Protein AF-D8LSK7-F1 (afdb_monomer)

InterPro domains:
  IPR011513 Non-structural maintenance of chromosomes element 1 [PF07574] (9-174)
  IPR011513 Non-structural maintenance of chromosomes element 1 [PTHR20973] (4-180)
  IPR036388 Winged helix-like DNA-binding domain superfamily [G3DSA:1.10.10.10] (83-182)

Solvent-accessible surface area (backbone atoms only — not comparable to full-atom values): 10619 Å² total; per-residue (Å²): 128,74,58,84,58,56,32,49,49,48,28,52,51,50,42,55,74,58,45,61,32,42,57,70,54,46,44,51,46,42,51,55,21,28,77,73,57,46,90,78,80,65,54,64,64,57,45,49,42,50,46,24,61,71,28,50,90,69,45,29,35,66,49,32,34,34,44,87,58,100,79,45,55,44,34,41,28,56,34,67,65,61,87,51,60,65,55,60,53,47,74,70,75,50,51,75,40,53,54,49,33,52,53,51,48,54,52,50,31,52,72,29,94,82,40,49,43,42,62,72,66,54,38,65,45,40,82,48,54,92,65,94,67,55,69,71,57,40,30,49,52,45,49,53,50,53,52,50,32,35,80,67,31,41,24,35,58,75,92,71,77,54,40,40,30,82,13,70,48,37,56,71,62,32,47,71,63,37,51,77,51,74,41,88,67,59,56,71,54,87,113

pLDDT: mean 86.36, std 9.92, range [41.69, 95.75]

Structure (mmCIF, N/CA/C/O backbone):
data_AF-D8LSK7-F1
#
_entry.id   AF-D8LSK7-F1
#
loop_
_atom_site.group_PDB
_atom_site.id
_atom_site.type_symbol
_atom_site.label_atom_id
_atom_site.label_alt_id
_atom_site.label_comp_id
_atom_site.label_asym_id
_atom_site.label_entity_id
_atom_site.label_seq_id
_atom_site.pdbx_PDB_ins_code
_atom_site.Cartn_x
_atom_site.Cartn_y
_atom_site.Cartn_z
_atom_site.occupancy
_atom_site.B_iso_or_equiv
_atom_site.auth_seq_id
_atom_site.auth_comp_id
_atom_site.auth_asym_id
_atom_site.auth_atom_id
_atom_site.pdbx_PDB_model_num
ATOM 1 N N . MET A 1 1 ? 30.341 -10.966 -20.005 1.00 41.69 1 MET A N 1
ATOM 2 C CA . MET A 1 1 ? 29.072 -10.289 -20.334 1.00 41.69 1 MET A CA 1
ATOM 3 C C . MET A 1 1 ? 28.154 -10.491 -19.147 1.00 41.69 1 MET A C 1
ATOM 5 O O . MET A 1 1 ? 27.891 -11.646 -18.830 1.00 41.69 1 MET A O 1
ATOM 9 N N . ALA A 1 2 ? 27.762 -9.416 -18.458 1.00 48.19 2 ALA A N 1
ATOM 10 C CA . ALA A 1 2 ? 26.702 -9.481 -17.453 1.00 48.19 2 ALA A CA 1
ATOM 11 C C . ALA A 1 2 ? 25.475 -10.119 -18.110 1.00 48.19 2 ALA A C 1
ATOM 13 O O . ALA A 1 2 ? 25.114 -9.758 -19.235 1.00 48.19 2 ALA A O 1
ATOM 14 N N . SER A 1 3 ? 24.889 -11.133 -17.478 1.00 60.69 3 SER A N 1
ATOM 15 C CA . SER A 1 3 ? 23.673 -11.718 -18.039 1.00 60.69 3 SER A CA 1
ATOM 16 C C . SER A 1 3 ? 22.575 -10.647 -18.026 1.00 60.69 3 SER A C 1
ATOM 18 O O . SER A 1 3 ? 22.512 -9.853 -17.090 1.00 60.69 3 SER A O 1
ATOM 20 N N . LEU A 1 4 ? 21.666 -10.650 -19.011 1.00 64.94 4 LEU A N 1
ATOM 21 C CA . LEU A 1 4 ? 20.471 -9.775 -19.066 1.00 64.94 4 LEU A CA 1
ATOM 22 C C . LEU A 1 4 ? 19.640 -9.762 -17.767 1.00 64.94 4 LEU A C 1
ATOM 24 O O . LEU A 1 4 ? 18.756 -8.930 -17.581 1.00 64.94 4 LEU A O 1
ATOM 28 N N . ARG A 1 5 ? 19.913 -10.719 -16.882 1.00 79.62 5 ARG A N 1
ATOM 29 C CA . ARG A 1 5 ? 19.322 -10.901 -15.569 1.00 79.62 5 ARG A CA 1
ATOM 30 C C . ARG A 1 5 ? 19.772 -9.848 -14.555 1.00 79.62 5 ARG A C 1
ATOM 32 O O . ARG A 1 5 ? 18.968 -9.508 -13.702 1.00 79.62 5 ARG A O 1
ATOM 39 N N . GLU A 1 6 ? 21.001 -9.336 -14.627 1.00 88.25 6 GLU A N 1
ATOM 40 C CA . GLU A 1 6 ? 21.571 -8.467 -13.581 1.00 88.25 6 GLU A CA 1
ATOM 41 C C . GLU A 1 6 ? 20.880 -7.092 -13.487 1.00 88.25 6 GLU A C 1
ATOM 43 O O . GLU A 1 6 ? 20.430 -6.752 -12.389 1.00 88.25 6 GLU A O 1
ATOM 48 N N . PRO A 1 7 ? 20.678 -6.331 -14.588 1.00 90.12 7 PRO A N 1
ATOM 49 C CA . PRO A 1 7 ? 19.926 -5.076 -14.521 1.00 90.12 7 PRO A CA 1
ATOM 50 C C . PRO A 1 7 ? 18.474 -5.285 -14.070 1.00 90.12 7 PRO A C 1
ATOM 52 O O . PRO A 1 7 ? 17.958 -4.518 -13.262 1.00 90.12 7 PRO A O 1
ATOM 55 N N . LEU A 1 8 ? 17.820 -6.356 -14.537 1.00 91.56 8 LEU A N 1
ATOM 56 C CA . LEU A 1 8 ? 16.437 -6.679 -14.162 1.00 91.56 8 LEU A CA 1
ATOM 57 C C . LEU A 1 8 ? 16.315 -7.107 -12.692 1.00 91.56 8 LEU A C 1
ATOM 59 O O . LEU A 1 8 ? 15.340 -6.761 -12.030 1.00 91.56 8 LEU A O 1
ATOM 63 N N . GLN A 1 9 ? 17.305 -7.826 -12.156 1.00 91.62 9 GLN A N 1
ATOM 64 C CA . GLN A 1 9 ? 17.377 -8.156 -10.731 1.00 91.62 9 GLN A CA 1
ATOM 65 C C . GLN A 1 9 ? 17.579 -6.906 -9.880 1.00 91.62 9 GLN A C 1
ATOM 67 O O . GLN A 1 9 ? 16.900 -6.761 -8.866 1.00 91.62 9 GLN A O 1
ATOM 72 N N . ALA A 1 10 ? 18.466 -5.998 -10.294 1.00 92.62 10 ALA A N 1
ATOM 73 C CA . ALA A 1 10 ? 18.671 -4.730 -9.604 1.00 92.62 10 ALA A CA 1
ATOM 74 C C . ALA A 1 10 ? 17.390 -3.880 -9.610 1.00 92.62 10 ALA A C 1
ATOM 76 O O . ALA A 1 10 ? 16.972 -3.395 -8.559 1.00 92.62 10 ALA A O 1
ATOM 77 N N . PHE A 1 11 ? 16.707 -3.787 -10.754 1.00 93.56 11 PHE A N 1
ATOM 78 C CA . PHE A 1 11 ? 15.424 -3.094 -10.860 1.00 93.56 11 PHE A CA 1
ATOM 79 C C . PHE A 1 11 ? 14.358 -3.712 -9.940 1.00 93.56 11 PHE A C 1
ATOM 81 O O . PHE A 1 11 ? 13.716 -2.995 -9.172 1.00 93.56 11 PHE A O 1
ATOM 88 N N . ALA A 1 12 ? 14.223 -5.043 -9.933 1.00 92.44 12 ALA A N 1
ATOM 89 C CA . ALA A 1 12 ? 13.295 -5.746 -9.046 1.00 92.44 12 ALA A CA 1
ATOM 90 C C . ALA A 1 12 ? 13.610 -5.515 -7.555 1.00 92.44 12 ALA A C 1
ATOM 92 O O . ALA A 1 12 ? 12.695 -5.332 -6.753 1.00 92.44 12 ALA A O 1
ATOM 93 N N . GLN A 1 13 ? 14.893 -5.478 -7.177 1.00 91.81 13 GLN A N 1
ATOM 94 C CA . GLN A 1 13 ? 15.327 -5.168 -5.809 1.00 91.81 13 GLN A CA 1
ATOM 95 C C . GLN A 1 13 ? 14.981 -3.731 -5.408 1.00 91.81 13 GLN A C 1
ATOM 97 O O . GLN A 1 13 ? 14.516 -3.508 -4.291 1.00 91.81 13 GLN A O 1
ATOM 102 N N . ILE A 1 14 ? 15.167 -2.760 -6.310 1.00 93.25 14 ILE A N 1
ATOM 103 C CA . ILE A 1 14 ? 14.790 -1.363 -6.060 1.00 93.25 14 ILE A CA 1
ATOM 104 C C . ILE A 1 14 ? 13.274 -1.249 -5.878 1.00 93.25 14 ILE A C 1
ATOM 106 O O . ILE A 1 14 ? 12.831 -0.634 -4.909 1.00 93.25 14 ILE A O 1
ATOM 110 N N . LEU A 1 15 ? 12.484 -1.875 -6.756 1.00 90.94 15 LEU A N 1
ATOM 111 C CA . LEU A 1 15 ? 11.023 -1.876 -6.657 1.00 90.94 15 LEU A CA 1
ATOM 112 C C . LEU A 1 15 ? 10.543 -2.489 -5.334 1.00 90.94 15 LEU A C 1
ATOM 114 O O . LEU A 1 15 ? 9.702 -1.903 -4.656 1.00 90.94 15 LEU A O 1
ATOM 118 N N . MET A 1 16 ? 11.126 -3.616 -4.924 1.00 89.06 16 MET A N 1
ATOM 119 C CA . MET A 1 16 ? 10.820 -4.262 -3.645 1.00 89.06 16 MET A CA 1
ATOM 120 C C . MET A 1 16 ? 11.167 -3.368 -2.445 1.00 89.06 16 MET A C 1
ATOM 122 O O . MET A 1 16 ? 10.384 -3.268 -1.505 1.00 89.06 16 MET A O 1
ATOM 126 N N . ALA A 1 17 ? 12.313 -2.680 -2.484 1.00 88.75 17 ALA A N 1
ATOM 127 C CA . ALA A 1 17 ? 12.735 -1.778 -1.413 1.00 88.75 17 ALA A CA 1
ATOM 128 C C . ALA A 1 17 ? 11.862 -0.514 -1.319 1.00 88.75 17 ALA A C 1
ATOM 130 O O . ALA A 1 17 ? 11.615 -0.015 -0.222 1.00 88.75 17 ALA A O 1
ATOM 131 N N . ARG A 1 18 ? 11.394 0.009 -2.460 1.00 87.44 18 ARG A N 1
ATOM 132 C CA . ARG A 1 18 ? 10.558 1.218 -2.538 1.00 87.44 18 ARG A CA 1
ATOM 133 C C . ARG A 1 18 ? 9.077 0.959 -2.259 1.00 87.44 18 ARG A C 1
ATOM 135 O O . ARG A 1 18 ? 8.380 1.907 -1.917 1.00 87.44 18 ARG A O 1
ATOM 142 N N . LYS A 1 19 ? 8.618 -0.297 -2.344 1.00 85.19 19 LYS A N 1
ATOM 143 C CA . LYS A 1 19 ? 7.226 -0.767 -2.156 1.00 85.19 19 LYS A CA 1
ATOM 144 C C . LYS A 1 19 ? 6.267 -0.291 -3.254 1.00 85.19 19 LYS A C 1
ATOM 146 O O . LYS A 1 19 ? 5.620 -1.119 -3.891 1.00 85.19 19 LYS A O 1
ATOM 151 N N . VAL A 1 20 ? 6.215 1.018 -3.500 1.00 89.69 20 VAL A N 1
ATOM 152 C CA . VAL A 1 20 ? 5.390 1.683 -4.516 1.00 89.69 20 VAL A CA 1
ATOM 153 C C . VAL A 1 20 ? 6.268 2.660 -5.298 1.00 89.69 20 VAL A C 1
ATOM 155 O O . VAL A 1 20 ? 7.042 3.406 -4.704 1.00 89.69 20 VAL A O 1
ATOM 158 N N . MET A 1 21 ? 6.147 2.675 -6.624 1.00 93.62 21 MET A N 1
ATOM 159 C CA . MET A 1 21 ? 6.788 3.675 -7.485 1.00 93.62 21 MET A CA 1
ATOM 160 C C . MET A 1 21 ? 5.793 4.200 -8.515 1.00 93.62 21 MET A C 1
ATOM 162 O O . MET A 1 21 ? 5.072 3.416 -9.124 1.00 93.62 21 MET A O 1
ATOM 166 N N . SER A 1 22 ? 5.762 5.508 -8.744 1.00 93.31 22 SER A N 1
ATOM 167 C CA . SER A 1 22 ? 5.123 6.080 -9.935 1.00 93.31 22 SER A CA 1
ATOM 168 C C . SER A 1 22 ? 5.849 5.646 -11.218 1.00 93.31 22 SER A C 1
ATOM 170 O O . SER A 1 22 ? 6.997 5.198 -11.164 1.00 93.31 22 SER A O 1
ATOM 172 N N . GLN A 1 23 ? 5.206 5.804 -12.380 1.00 93.81 23 GLN A N 1
ATOM 173 C CA . GLN A 1 23 ? 5.810 5.527 -13.694 1.00 93.81 23 GLN A CA 1
ATOM 174 C C . GLN A 1 23 ? 7.192 6.190 -13.850 1.00 93.81 23 GLN A C 1
ATOM 176 O O . GLN A 1 23 ? 8.158 5.534 -14.237 1.00 93.81 23 GLN A O 1
ATOM 181 N N . ASP A 1 24 ? 7.307 7.471 -13.487 1.00 94.69 24 ASP A N 1
ATOM 182 C CA . ASP A 1 24 ? 8.552 8.238 -13.604 1.00 94.69 24 ASP A CA 1
ATOM 183 C C . ASP A 1 24 ? 9.643 7.725 -12.656 1.00 94.69 24 ASP A C 1
ATOM 185 O O . ASP A 1 24 ? 10.821 7.668 -13.014 1.00 94.69 24 ASP A O 1
ATOM 189 N N . GLU A 1 25 ? 9.274 7.352 -11.428 1.00 95.75 25 GLU A N 1
ATOM 190 C CA . GLU A 1 25 ? 10.208 6.773 -10.457 1.00 95.75 25 GLU A CA 1
ATOM 191 C C . GLU A 1 25 ? 10.686 5.389 -10.898 1.00 95.75 25 GLU A C 1
ATOM 193 O O . GLU A 1 25 ? 11.875 5.086 -10.782 1.00 95.75 25 GLU A O 1
ATOM 198 N N . ALA A 1 26 ? 9.785 4.573 -11.448 1.00 95.62 26 ALA A N 1
ATOM 199 C CA . ALA A 1 26 ? 10.114 3.256 -11.970 1.00 95.62 26 ALA A CA 1
ATOM 200 C C . ALA A 1 26 ? 11.038 3.348 -13.192 1.00 95.62 26 ALA A C 1
ATOM 202 O O . ALA A 1 26 ? 12.030 2.621 -13.251 1.00 95.62 26 ALA A O 1
ATOM 203 N N . GLN A 1 27 ? 10.791 4.288 -14.111 1.00 95.75 27 GLN A N 1
ATOM 204 C CA . GLN A 1 27 ? 11.688 4.538 -15.241 1.00 95.75 27 GLN A CA 1
ATOM 205 C C . GLN A 1 27 ? 13.083 4.953 -14.758 1.00 95.75 27 GLN A C 1
ATOM 207 O O . GLN A 1 27 ? 14.078 4.356 -15.161 1.00 95.75 27 GLN A O 1
ATOM 212 N N . LYS A 1 28 ? 13.172 5.900 -13.813 1.00 95.25 28 LYS A N 1
ATOM 213 C CA . LYS A 1 28 ? 14.460 6.318 -13.230 1.00 95.25 28 LYS A CA 1
ATOM 214 C C . LYS A 1 28 ? 15.195 5.160 -12.551 1.00 95.25 28 LYS A C 1
ATOM 216 O O . LYS A 1 28 ? 16.411 5.045 -12.678 1.00 95.25 28 LYS A O 1
ATOM 221 N N . ALA A 1 29 ? 14.483 4.299 -11.824 1.00 94.81 29 ALA A N 1
ATOM 222 C CA . ALA A 1 29 ? 15.071 3.123 -11.182 1.00 94.81 29 ALA A CA 1
ATOM 223 C C . ALA A 1 29 ? 15.628 2.118 -12.205 1.00 94.81 29 ALA A C 1
ATOM 225 O O . ALA A 1 29 ? 16.687 1.519 -11.983 1.00 94.81 29 ALA A O 1
ATOM 226 N N . LEU A 1 30 ? 14.930 1.945 -13.329 1.00 93.94 30 LEU A N 1
ATOM 227 C CA . LEU A 1 30 ? 15.384 1.111 -14.432 1.00 93.94 30 LEU A CA 1
ATOM 228 C C . LEU A 1 30 ? 16.643 1.695 -15.091 1.00 93.94 30 LEU A C 1
ATOM 230 O O . LEU A 1 30 ? 17.632 0.980 -15.247 1.00 93.94 30 LEU A O 1
ATOM 234 N N . ASP A 1 31 ? 16.653 3.000 -15.368 1.00 93.06 31 ASP A N 1
ATOM 235 C CA . ASP A 1 31 ? 17.802 3.698 -15.957 1.00 93.06 31 ASP A CA 1
ATOM 236 C C . ASP A 1 31 ? 19.054 3.571 -15.074 1.00 93.06 31 ASP A C 1
ATOM 238 O O . ASP A 1 31 ? 20.138 3.250 -15.565 1.00 93.06 31 ASP A O 1
ATOM 242 N N . VAL A 1 32 ? 18.907 3.740 -13.753 1.00 92.44 32 VAL A N 1
ATOM 243 C CA . VAL A 1 32 ? 19.995 3.536 -12.776 1.00 92.44 32 VAL A CA 1
ATOM 244 C C . VAL A 1 32 ? 20.522 2.098 -12.814 1.00 92.44 32 VAL A C 1
ATOM 246 O O . VAL A 1 32 ? 21.728 1.868 -12.692 1.00 92.44 32 VAL A O 1
ATOM 249 N N . SER A 1 33 ? 19.636 1.119 -13.001 1.00 92.06 33 SER A N 1
ATOM 250 C CA . SER A 1 33 ? 20.022 -0.292 -13.102 1.00 92.06 33 SER A CA 1
ATOM 251 C C . SER A 1 33 ? 20.829 -0.561 -14.377 1.00 92.06 33 SER A C 1
ATOM 253 O O . SER A 1 33 ? 21.853 -1.244 -14.317 1.00 92.06 33 SER A O 1
ATOM 255 N N . TYR A 1 34 ? 20.442 0.027 -15.513 1.00 90.75 34 TYR A N 1
ATOM 256 C CA . TYR A 1 34 ? 21.200 -0.088 -16.764 1.00 90.75 34 TYR A CA 1
ATOM 257 C C . TYR A 1 34 ? 22.549 0.619 -16.710 1.00 90.75 34 TYR A C 1
ATOM 259 O O . TYR A 1 34 ? 23.560 0.024 -17.077 1.00 90.75 34 TYR A O 1
ATOM 267 N N . GLN A 1 35 ? 22.604 1.840 -16.173 1.00 89.19 35 GLN A N 1
ATOM 268 C CA . GLN A 1 35 ? 23.866 2.571 -16.003 1.00 89.19 35 GLN A CA 1
ATOM 269 C C . GLN A 1 35 ? 24.900 1.768 -15.205 1.00 89.19 35 GLN A C 1
ATOM 271 O O . GLN A 1 35 ? 26.098 1.869 -15.460 1.00 89.19 35 GLN A O 1
ATOM 276 N N . ARG A 1 36 ? 24.446 0.953 -14.245 1.00 87.75 36 ARG A N 1
ATOM 277 C CA . ARG A 1 36 ? 25.325 0.147 -13.396 1.00 87.75 36 ARG A CA 1
ATOM 278 C C . ARG A 1 36 ? 25.766 -1.178 -14.024 1.00 87.75 36 ARG A C 1
ATOM 280 O O . ARG A 1 36 ? 26.875 -1.619 -13.731 1.00 87.75 36 ARG A O 1
ATOM 287 N N . PHE A 1 37 ? 24.921 -1.826 -14.828 1.00 85.06 37 PHE A N 1
ATOM 288 C CA . PHE A 1 37 ? 25.125 -3.221 -15.258 1.00 85.06 37 PHE A CA 1
ATOM 289 C C . PHE A 1 37 ? 25.188 -3.437 -16.786 1.00 85.06 37 PHE A C 1
ATOM 291 O O . PHE A 1 37 ? 25.515 -4.543 -17.217 1.00 85.06 37 PHE A O 1
ATOM 298 N N . GLY A 1 38 ? 24.941 -2.414 -17.613 1.00 72.06 38 GLY A N 1
ATOM 299 C CA . GLY A 1 38 ? 25.150 -2.447 -19.068 1.00 72.06 38 GLY A CA 1
ATOM 300 C C . GLY A 1 38 ? 23.968 -1.957 -19.918 1.00 72.06 38 GLY A C 1
ATOM 301 O O . GLY A 1 38 ? 22.840 -1.831 -19.451 1.00 72.06 38 GLY A O 1
ATOM 302 N N . GLU A 1 39 ? 24.250 -1.714 -21.202 1.00 64.75 39 GLU A N 1
ATOM 303 C CA . GLU A 1 39 ? 23.464 -0.887 -22.143 1.00 64.75 39 GLU A CA 1
ATOM 304 C C . GLU A 1 39 ? 22.246 -1.558 -22.809 1.00 64.75 39 GLU A C 1
ATOM 306 O O . GLU A 1 39 ? 21.753 -1.077 -23.829 1.00 64.75 39 GLU A O 1
ATOM 311 N N . LEU A 1 40 ? 21.738 -2.676 -22.286 1.00 64.19 40 LEU A N 1
ATOM 312 C CA . LEU A 1 40 ? 20.564 -3.309 -22.894 1.00 64.19 40 LEU A CA 1
ATOM 313 C C . LEU A 1 40 ? 19.281 -2.680 -22.350 1.00 64.19 40 LEU A C 1
ATOM 315 O O . LEU A 1 40 ? 18.744 -3.122 -21.340 1.00 64.19 40 LEU A O 1
ATOM 319 N N . ALA A 1 41 ? 18.813 -1.633 -23.028 1.00 76.94 41 ALA A N 1
ATOM 320 C CA . ALA A 1 41 ? 17.647 -0.861 -22.625 1.00 76.94 41 ALA A CA 1
ATOM 321 C C . ALA A 1 41 ? 16.342 -1.517 -23.109 1.00 76.94 41 ALA A C 1
ATOM 323 O O . ALA A 1 41 ? 15.898 -1.285 -24.232 1.00 76.94 41 ALA A O 1
ATOM 324 N N . PHE A 1 42 ? 15.716 -2.335 -22.260 1.00 87.44 42 PHE A N 1
ATOM 325 C CA . PHE A 1 42 ? 14.282 -2.603 -22.396 1.00 87.44 42 PHE A CA 1
ATOM 326 C C . PHE A 1 42 ? 13.492 -1.347 -22.030 1.00 87.44 42 PHE A C 1
ATOM 328 O O . PHE A 1 42 ? 13.888 -0.609 -21.122 1.00 87.44 42 PHE A O 1
ATOM 335 N N . THR A 1 43 ? 12.346 -1.158 -22.678 1.00 92.38 43 THR A N 1
ATOM 336 C CA . THR A 1 43 ? 11.313 -0.240 -22.184 1.00 92.38 43 THR A CA 1
ATOM 337 C C . THR A 1 43 ? 10.855 -0.662 -20.783 1.00 92.38 43 THR A C 1
ATOM 339 O O . THR A 1 43 ? 11.034 -1.817 -20.378 1.00 92.38 43 THR A O 1
ATOM 342 N N . LEU A 1 44 ? 10.260 0.260 -20.021 1.00 93.00 44 LEU A N 1
ATOM 343 C CA . LEU A 1 44 ? 9.770 -0.050 -18.676 1.00 93.00 44 LEU A CA 1
ATOM 344 C C . LEU A 1 44 ? 8.759 -1.207 -18.679 1.00 93.00 44 LEU A C 1
ATOM 346 O O . LEU A 1 44 ? 8.894 -2.125 -17.873 1.00 93.00 44 LEU A O 1
ATOM 350 N N . ASP A 1 45 ? 7.819 -1.221 -19.623 1.00 93.19 45 ASP A N 1
ATOM 351 C CA . ASP A 1 45 ? 6.799 -2.273 -19.728 1.00 93.19 45 ASP A CA 1
ATOM 352 C C . ASP A 1 45 ? 7.423 -3.645 -20.048 1.00 93.19 45 ASP A C 1
ATOM 354 O O . ASP A 1 45 ? 7.073 -4.665 -19.447 1.00 93.19 45 ASP A O 1
ATOM 358 N N . GLU A 1 46 ? 8.425 -3.688 -20.933 1.00 93.19 46 GLU A N 1
ATOM 359 C CA . GLU A 1 46 ? 9.186 -4.911 -21.218 1.00 93.19 46 GLU A CA 1
ATOM 360 C C . GLU A 1 46 ? 9.989 -5.388 -20.001 1.00 93.19 46 GLU A C 1
ATOM 362 O O . GLU A 1 46 ? 10.061 -6.595 -19.739 1.00 93.19 46 GLU A O 1
ATOM 367 N N . ALA A 1 47 ? 10.603 -4.463 -19.256 1.00 92.75 47 ALA A N 1
ATOM 368 C CA . ALA A 1 47 ? 11.348 -4.776 -18.043 1.00 92.75 47 ALA A CA 1
ATOM 369 C C . ALA A 1 47 ? 10.420 -5.339 -16.959 1.00 92.75 47 ALA A C 1
ATOM 371 O O . ALA A 1 47 ? 10.721 -6.391 -16.390 1.00 92.75 47 ALA A O 1
ATOM 372 N N . ILE A 1 48 ? 9.265 -4.705 -16.730 1.00 93.88 48 ILE A N 1
ATOM 373 C CA . ILE A 1 48 ? 8.219 -5.175 -15.813 1.00 93.88 48 ILE A CA 1
ATOM 374 C C . ILE A 1 48 ? 7.744 -6.570 -16.218 1.00 93.88 48 ILE A C 1
ATOM 376 O O . ILE A 1 48 ? 7.765 -7.480 -15.392 1.00 93.88 48 ILE A O 1
ATOM 380 N N . SER A 1 49 ? 7.409 -6.776 -17.493 1.00 93.31 49 SER A N 1
ATOM 381 C CA . SER A 1 49 ? 6.961 -8.073 -18.018 1.00 93.31 49 SER A CA 1
ATOM 382 C C . SER A 1 49 ? 7.992 -9.183 -17.800 1.00 93.31 49 SER A C 1
ATOM 384 O O . SER A 1 49 ? 7.654 -10.329 -17.491 1.00 93.31 49 SER A O 1
ATOM 386 N N . LYS A 1 50 ? 9.284 -8.874 -17.967 1.00 92.38 50 LYS A N 1
ATOM 387 C CA . LYS A 1 50 ? 10.372 -9.834 -17.732 1.00 92.38 50 LYS A CA 1
ATOM 388 C C . LYS A 1 50 ? 10.569 -10.116 -16.247 1.00 92.38 50 LYS A C 1
ATOM 390 O O . LYS A 1 50 ? 10.736 -11.279 -15.888 1.00 92.38 50 LYS A O 1
ATOM 395 N N . VAL A 1 51 ? 10.522 -9.090 -15.398 1.00 92.62 51 VAL A N 1
ATOM 396 C CA . VAL A 1 51 ? 10.592 -9.254 -13.941 1.00 92.62 51 VAL A CA 1
ATOM 397 C C . VAL A 1 51 ? 9.411 -10.085 -13.437 1.00 92.62 51 VAL A C 1
ATOM 399 O O . VAL A 1 51 ? 9.625 -11.024 -12.678 1.00 92.62 51 VAL A O 1
ATOM 402 N N . ASP A 1 52 ? 8.190 -9.835 -13.912 1.00 91.50 52 ASP A N 1
ATOM 403 C CA . ASP A 1 52 ? 7.013 -10.617 -13.522 1.00 91.50 52 ASP A CA 1
ATOM 404 C C . ASP A 1 52 ? 7.170 -12.102 -13.890 1.00 91.50 52 ASP A C 1
ATOM 406 O O . ASP A 1 52 ? 6.957 -12.983 -13.055 1.00 91.50 52 ASP A O 1
ATOM 410 N N . LYS A 1 53 ? 7.678 -12.393 -15.097 1.00 91.06 53 LYS A N 1
ATOM 411 C CA . LYS A 1 53 ? 8.024 -13.764 -15.513 1.00 91.06 53 LYS A CA 1
ATOM 412 C C . LYS A 1 53 ? 9.072 -14.401 -14.600 1.00 91.06 53 LYS A C 1
ATOM 414 O O . LYS A 1 53 ? 8.927 -15.570 -14.250 1.00 91.06 53 LYS A O 1
ATOM 419 N N . MET A 1 54 ? 10.098 -13.654 -14.189 1.00 90.69 54 MET A N 1
ATOM 420 C CA . MET A 1 54 ? 11.134 -14.143 -13.268 1.00 90.69 54 MET A CA 1
ATOM 421 C C . MET A 1 54 ? 10.590 -14.468 -11.871 1.00 90.69 54 MET A C 1
ATOM 423 O O . MET A 1 54 ? 11.133 -15.348 -11.207 1.00 90.69 54 MET A O 1
ATOM 427 N N . LEU A 1 55 ? 9.548 -13.762 -11.429 1.00 89.25 55 LEU A N 1
ATOM 428 C CA . LEU A 1 55 ? 8.939 -13.904 -10.103 1.00 89.25 55 LEU A CA 1
ATOM 429 C C . LEU A 1 55 ? 7.774 -14.904 -10.067 1.00 89.25 55 LEU A C 1
ATOM 431 O O . LEU A 1 55 ? 7.391 -15.356 -8.989 1.00 89.25 55 LEU A O 1
ATOM 435 N N . SER A 1 56 ? 7.238 -15.274 -11.234 1.00 85.88 56 SER A N 1
ATOM 436 C CA . SER A 1 56 ? 6.046 -16.119 -11.373 1.00 85.88 56 SER A CA 1
ATOM 437 C C . SER A 1 56 ? 6.125 -17.455 -10.627 1.00 85.88 56 SER A C 1
ATOM 439 O O . SER A 1 56 ? 5.120 -17.912 -10.098 1.00 85.88 56 SER A O 1
ATOM 441 N N . SER A 1 57 ? 7.314 -18.057 -10.519 1.00 86.88 57 SER A N 1
ATOM 442 C CA . SER A 1 57 ? 7.510 -19.332 -9.816 1.00 86.88 57 SER A CA 1
ATOM 443 C C . SER A 1 57 ? 7.472 -19.223 -8.287 1.00 86.88 57 SER A C 1
ATOM 445 O O . SER A 1 57 ? 7.632 -20.235 -7.614 1.00 86.88 57 SER A O 1
ATOM 447 N N . MET A 1 58 ? 7.360 -18.013 -7.736 1.00 85.94 58 MET A N 1
ATOM 448 C CA . MET A 1 58 ? 7.373 -17.745 -6.293 1.00 85.94 58 MET A CA 1
ATOM 449 C C . MET A 1 58 ? 6.063 -17.117 -5.806 1.00 85.94 58 MET A C 1
ATOM 451 O O . MET A 1 58 ? 6.050 -16.522 -4.734 1.00 85.94 58 MET A O 1
ATOM 455 N N . ASP A 1 59 ? 5.001 -17.168 -6.616 1.00 86.50 59 ASP A N 1
ATOM 456 C CA . ASP A 1 59 ? 3.750 -16.440 -6.375 1.00 86.50 59 ASP A CA 1
ATOM 457 C C . ASP A 1 59 ? 3.986 -14.944 -6.117 1.00 86.50 59 ASP A C 1
ATOM 459 O O . ASP A 1 59 ? 3.287 -14.305 -5.342 1.00 86.50 59 ASP A O 1
ATOM 463 N N . MET A 1 60 ? 4.982 -14.356 -6.779 1.00 88.19 60 MET A N 1
ATOM 464 C CA . MET A 1 60 ? 5.284 -12.930 -6.696 1.00 88.19 60 MET A CA 1
ATOM 465 C C . MET A 1 60 ? 5.156 -12.280 -8.071 1.00 88.19 60 MET A C 1
ATOM 467 O O . MET A 1 60 ? 5.097 -12.945 -9.112 1.00 88.19 60 MET A O 1
ATOM 47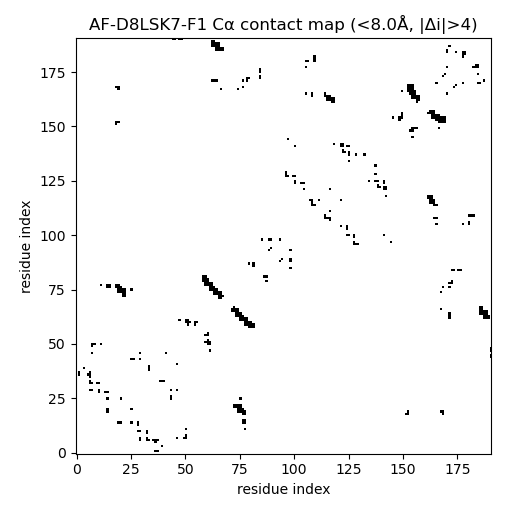1 N N . GLY A 1 61 ? 5.098 -10.954 -8.090 1.00 90.56 61 GLY A N 1
ATOM 472 C CA . GLY A 1 61 ? 5.102 -10.229 -9.346 1.00 90.56 61 GLY A CA 1
ATOM 473 C C . GLY A 1 61 ? 5.061 -8.727 -9.203 1.00 90.56 61 GLY A C 1
ATOM 474 O O . GLY A 1 61 ? 5.198 -8.179 -8.112 1.00 90.56 61 GLY A O 1
ATOM 475 N N . VAL A 1 62 ? 4.852 -8.071 -10.336 1.00 91.25 62 VAL A N 1
ATOM 476 C CA . VAL A 1 62 ? 4.684 -6.623 -10.407 1.00 91.25 62 VAL A CA 1
ATOM 477 C C . VAL A 1 62 ? 3.273 -6.337 -10.880 1.00 91.25 62 VAL A C 1
ATOM 479 O O . VAL A 1 62 ? 2.861 -6.789 -11.946 1.00 91.25 62 VAL A O 1
ATOM 482 N N . ARG A 1 63 ? 2.520 -5.575 -10.091 1.00 90.56 63 ARG A N 1
ATOM 483 C CA . ARG A 1 63 ? 1.191 -5.107 -10.481 1.00 90.56 63 ARG A CA 1
ATOM 484 C C . ARG A 1 63 ? 1.226 -3.607 -10.656 1.00 90.56 63 ARG A C 1
ATOM 486 O O . ARG A 1 63 ? 1.814 -2.888 -9.849 1.00 90.56 63 ARG A O 1
ATOM 493 N N . SER A 1 64 ? 0.592 -3.159 -11.730 1.00 91.69 64 SER A N 1
ATOM 494 C CA . SER A 1 64 ? 0.485 -1.745 -12.046 1.00 91.69 64 SER A CA 1
ATOM 495 C C . SER A 1 64 ? -0.959 -1.299 -11.948 1.00 91.69 64 SER A C 1
ATOM 497 O O . SER A 1 64 ? -1.871 -2.066 -12.253 1.00 91.69 64 SER A O 1
ATOM 499 N N . MET A 1 65 ? -1.171 -0.073 -11.501 1.00 90.38 65 MET A N 1
ATOM 500 C CA . MET A 1 65 ? -2.496 0.492 -11.298 1.00 90.38 65 MET A CA 1
ATOM 501 C C . MET A 1 65 ? -2.510 1.930 -11.774 1.00 90.38 65 MET A C 1
ATOM 503 O O . MET A 1 65 ? -1.600 2.702 -11.472 1.00 90.38 65 MET A O 1
ATOM 507 N N . LYS A 1 66 ? -3.575 2.291 -12.482 1.00 89.75 66 LYS A N 1
ATOM 508 C CA . LYS A 1 66 ? -3.877 3.672 -12.821 1.00 89.75 66 LYS A CA 1
ATOM 509 C C . LYS A 1 66 ? -4.747 4.265 -11.718 1.00 89.75 66 LYS A C 1
ATOM 511 O O . LYS A 1 66 ? -5.873 3.817 -11.521 1.00 89.75 66 LYS A O 1
ATOM 516 N N . ALA A 1 67 ? -4.228 5.244 -10.984 1.00 82.44 67 ALA A N 1
ATOM 517 C CA . ALA A 1 67 ? -4.982 5.917 -9.935 1.00 82.44 67 ALA A CA 1
ATOM 518 C C . ALA A 1 67 ? -6.192 6.665 -10.509 1.00 82.44 67 ALA A C 1
ATOM 520 O O . ALA A 1 67 ? -6.125 7.254 -11.592 1.00 82.44 67 ALA A O 1
ATOM 521 N N . SER A 1 68 ? -7.288 6.670 -9.753 1.00 70.94 68 SER A N 1
ATOM 522 C CA . SER A 1 68 ? -8.505 7.398 -10.103 1.00 70.94 68 SER A CA 1
ATOM 523 C C . SER A 1 68 ? -8.254 8.905 -10.014 1.00 70.94 68 SER A C 1
ATOM 525 O O . SER A 1 68 ? -7.923 9.436 -8.957 1.00 70.94 68 SER A O 1
ATOM 527 N N . GLY A 1 69 ? -8.371 9.607 -11.141 1.00 68.44 69 GLY A N 1
ATOM 528 C CA . GLY A 1 69 ? -8.192 11.055 -11.214 1.00 68.44 69 GLY A CA 1
ATOM 529 C C . GLY A 1 69 ? -7.964 11.548 -12.646 1.00 68.44 69 GLY A C 1
ATOM 530 O O . GLY A 1 69 ? -7.632 10.748 -13.523 1.00 68.44 69 GLY A O 1
ATOM 531 N N . PRO A 1 70 ? -8.099 12.863 -12.900 1.00 53.66 70 PRO A N 1
ATOM 532 C CA . PRO A 1 70 ? -8.028 13.439 -14.248 1.00 53.66 70 PRO A CA 1
ATOM 533 C C . PRO A 1 70 ? -6.687 13.192 -14.954 1.00 53.66 70 PRO A C 1
ATOM 535 O O . PRO A 1 70 ? -6.650 13.087 -16.175 1.00 53.66 70 PRO A O 1
ATOM 538 N N . ASN A 1 71 ? -5.603 13.026 -14.188 1.00 68.06 71 ASN A N 1
ATOM 539 C CA . ASN A 1 71 ? -4.264 12.770 -14.725 1.00 68.06 71 ASN A CA 1
ATOM 540 C C . ASN A 1 71 ? -3.876 11.286 -14.723 1.00 68.06 71 ASN A C 1
ATOM 542 O O . ASN A 1 71 ? -2.819 10.949 -15.245 1.00 68.06 71 ASN A O 1
ATOM 546 N N . GLY A 1 72 ? -4.704 10.409 -14.138 1.00 75.56 72 GLY A N 1
ATOM 547 C CA . GLY A 1 72 ? -4.545 8.956 -14.195 1.00 75.56 72 GLY A CA 1
ATOM 548 C C . GLY A 1 72 ? -3.116 8.454 -13.986 1.00 75.56 72 GLY A C 1
ATOM 549 O O . GLY A 1 72 ? -2.609 7.738 -14.850 1.00 75.56 72 GLY A O 1
ATOM 550 N N . LEU A 1 73 ? -2.462 8.868 -12.894 1.00 87.44 73 LEU A N 1
ATOM 551 C CA . LEU A 1 73 ? -1.076 8.489 -12.610 1.00 87.44 73 LEU A CA 1
ATOM 552 C C . LEU A 1 73 ? -0.949 6.970 -12.488 1.00 87.44 73 LEU A C 1
ATOM 554 O O . LEU A 1 73 ? -1.774 6.323 -11.843 1.00 87.44 73 LEU A O 1
ATOM 558 N N . ILE A 1 74 ? 0.094 6.414 -13.099 1.00 91.75 74 ILE A N 1
ATOM 559 C CA . ILE A 1 74 ? 0.385 4.984 -13.039 1.00 91.75 74 ILE A CA 1
ATOM 560 C C . ILE A 1 74 ? 1.373 4.729 -11.906 1.00 91.75 74 ILE A C 1
ATOM 562 O O . ILE A 1 74 ? 2.392 5.412 -11.789 1.00 91.75 74 ILE A O 1
ATOM 566 N N . TYR A 1 75 ? 1.054 3.732 -11.088 1.00 92.44 75 TYR A N 1
ATOM 567 C CA . TYR A 1 75 ? 1.900 3.226 -10.019 1.00 92.44 75 TYR A CA 1
ATOM 568 C C . TYR A 1 75 ? 2.217 1.753 -10.250 1.00 92.44 75 TYR A C 1
ATOM 570 O O . TYR A 1 75 ? 1.364 0.997 -10.713 1.00 92.44 75 TYR A O 1
ATOM 578 N N . HIS A 1 76 ? 3.417 1.341 -9.864 1.00 92.56 76 HIS A N 1
ATOM 579 C CA . HIS A 1 76 ? 3.921 -0.023 -9.917 1.00 92.56 76 HIS A CA 1
ATOM 580 C C . HIS A 1 76 ? 4.281 -0.475 -8.506 1.00 92.56 76 HIS A C 1
ATOM 582 O O . HIS A 1 76 ? 4.981 0.235 -7.781 1.00 92.56 76 HIS A O 1
ATOM 588 N N . CYS A 1 77 ? 3.827 -1.666 -8.125 1.00 90.44 77 CYS A N 1
ATOM 589 C CA . CYS A 1 77 ? 4.156 -2.264 -6.835 1.00 90.44 77 CYS A CA 1
ATOM 590 C C . CYS A 1 77 ? 4.646 -3.694 -7.029 1.00 90.44 77 CYS A C 1
ATOM 592 O O . CYS A 1 77 ? 4.146 -4.431 -7.885 1.00 90.44 77 CYS A O 1
ATOM 594 N N . PHE A 1 78 ? 5.595 -4.091 -6.188 1.00 88.50 78 PHE A N 1
ATOM 595 C CA . PHE A 1 78 ? 5.911 -5.497 -5.991 1.00 88.50 78 PHE A CA 1
ATOM 596 C C . PHE A 1 78 ? 4.797 -6.129 -5.157 1.00 88.50 78 PHE A C 1
ATOM 598 O O . PHE A 1 78 ? 4.466 -5.604 -4.097 1.00 88.50 78 PHE A O 1
ATOM 605 N N . ILE A 1 79 ? 4.221 -7.233 -5.624 1.00 86.94 79 ILE A N 1
ATOM 606 C CA . ILE A 1 79 ? 3.090 -7.876 -4.959 1.00 86.94 79 ILE A CA 1
ATOM 607 C C . ILE A 1 79 ? 3.354 -9.344 -4.669 1.00 86.94 79 ILE A C 1
ATOM 609 O O . ILE A 1 79 ? 3.992 -10.055 -5.452 1.00 86.94 79 ILE A O 1
ATOM 613 N N . ASN A 1 80 ? 2.766 -9.807 -3.571 1.00 83.62 80 ASN A N 1
ATOM 614 C CA . ASN A 1 80 ? 2.505 -11.219 -3.373 1.00 83.62 80 ASN A CA 1
ATOM 615 C C . ASN A 1 80 ? 1.178 -11.585 -4.069 1.00 83.62 80 ASN A C 1
ATOM 617 O O . ASN A 1 80 ? 0.148 -10.943 -3.851 1.00 83.62 80 ASN A O 1
ATOM 621 N N . LYS A 1 81 ? 1.214 -12.586 -4.950 1.00 81.94 81 LYS A N 1
ATOM 622 C CA . LYS A 1 81 ? 0.070 -13.112 -5.708 1.00 81.94 81 LYS A CA 1
ATOM 623 C C . LYS A 1 81 ? -0.674 -14.218 -4.952 1.00 81.94 81 LYS A C 1
ATOM 625 O O . LYS A 1 81 ? -1.675 -14.704 -5.475 1.00 81.94 81 LYS A O 1
ATOM 630 N N . THR A 1 82 ? -0.232 -14.611 -3.753 1.00 78.62 82 THR A N 1
ATOM 631 C CA . THR A 1 82 ? -0.977 -15.566 -2.924 1.00 78.62 82 THR A CA 1
ATOM 632 C C . THR A 1 82 ? -2.417 -15.098 -2.708 1.00 78.62 82 THR A C 1
ATOM 634 O O . THR A 1 82 ? -2.689 -13.913 -2.527 1.00 78.62 82 THR A O 1
ATOM 637 N N . ALA A 1 83 ? -3.357 -16.045 -2.738 1.00 62.53 83 ALA A N 1
ATOM 638 C CA . ALA A 1 83 ? -4.788 -15.751 -2.633 1.00 62.53 83 ALA A CA 1
ATOM 639 C C . ALA A 1 83 ? -5.211 -15.277 -1.231 1.00 62.53 83 ALA A C 1
ATOM 641 O O . ALA A 1 83 ? -6.266 -14.669 -1.072 1.00 62.53 83 ALA A O 1
ATOM 642 N N . ASP A 1 84 ? -4.404 -15.566 -0.211 1.00 74.94 84 ASP A N 1
ATOM 643 C CA . ASP A 1 84 ? -4.703 -15.184 1.162 1.00 74.94 84 ASP A CA 1
ATOM 644 C C . ASP A 1 84 ? -4.255 -13.739 1.430 1.00 74.94 84 ASP A C 1
ATOM 646 O O . ASP A 1 84 ? -3.110 -13.467 1.795 1.00 74.94 84 ASP A O 1
ATOM 650 N N . GLU A 1 85 ? -5.189 -12.806 1.240 1.00 69.88 85 GLU A N 1
ATOM 651 C CA . GLU A 1 85 ? -5.014 -11.373 1.509 1.00 69.88 85 GLU A CA 1
ATOM 652 C C . GLU A 1 85 ? -4.634 -11.084 2.972 1.00 69.88 85 GLU A C 1
ATOM 654 O O . GLU A 1 85 ? -3.916 -10.126 3.258 1.00 69.88 85 GLU A O 1
ATOM 659 N N . ILE A 1 86 ? -5.054 -11.940 3.911 1.00 64.94 86 ILE A N 1
ATOM 660 C CA . ILE A 1 86 ? -4.692 -11.831 5.327 1.00 64.94 86 ILE A CA 1
ATOM 661 C C . ILE A 1 86 ? -3.249 -12.310 5.529 1.00 64.94 86 ILE A C 1
ATOM 663 O O . ILE A 1 86 ? -2.479 -11.662 6.240 1.00 64.94 86 ILE A O 1
ATOM 667 N N . ALA A 1 87 ? -2.824 -13.375 4.846 1.00 64.94 87 ALA A N 1
ATOM 668 C CA . ALA A 1 87 ? -1.428 -13.814 4.862 1.00 64.94 87 ALA A CA 1
ATOM 669 C C . ALA A 1 87 ? -0.467 -12.757 4.292 1.00 64.94 87 ALA A C 1
ATOM 671 O O . ALA A 1 87 ? 0.662 -12.651 4.776 1.00 64.94 87 ALA A O 1
ATOM 672 N N . LYS A 1 88 ? -0.898 -11.928 3.328 1.00 69.06 88 LYS A N 1
ATOM 673 C CA . LYS A 1 88 ? -0.092 -10.788 2.845 1.00 69.06 88 LYS A CA 1
ATOM 674 C C . LYS A 1 88 ? 0.170 -9.761 3.948 1.00 69.06 88 LYS A C 1
ATOM 676 O O . LYS A 1 88 ? 1.283 -9.251 4.049 1.00 69.06 88 LYS A O 1
ATOM 681 N N . LEU A 1 89 ? -0.818 -9.527 4.814 1.00 66.81 89 LEU A N 1
ATOM 682 C CA . LEU A 1 89 ? -0.702 -8.656 5.989 1.00 66.81 89 LEU A CA 1
ATOM 683 C C . LEU A 1 89 ? 0.105 -9.290 7.134 1.00 66.81 89 LEU A C 1
ATOM 685 O O . LEU A 1 89 ? 0.740 -8.578 7.907 1.00 66.81 89 LEU A O 1
ATOM 689 N N . HIS A 1 90 ? 0.129 -10.620 7.254 1.00 56.41 90 HIS A N 1
ATOM 690 C CA . HIS A 1 90 ? 0.999 -11.303 8.222 1.00 56.41 90 HIS A CA 1
ATOM 691 C C . HIS A 1 90 ? 2.457 -11.395 7.748 1.00 56.41 90 HIS A C 1
ATOM 693 O O . HIS A 1 90 ? 3.378 -11.346 8.567 1.00 56.41 90 HIS A O 1
ATOM 699 N N . GLY A 1 91 ? 2.693 -11.449 6.432 1.00 56.81 91 GLY A N 1
ATOM 700 C CA . GLY A 1 91 ? 4.031 -11.405 5.835 1.00 56.81 91 GLY A CA 1
ATOM 701 C C . GLY A 1 91 ? 4.824 -10.133 6.175 1.00 56.81 91 GLY A C 1
ATOM 702 O O . GLY A 1 91 ? 6.053 -10.144 6.110 1.00 56.81 91 GLY A O 1
ATOM 703 N N . SER A 1 92 ? 4.148 -9.061 6.606 1.00 60.22 92 SER A N 1
ATOM 704 C CA . SER A 1 92 ? 4.742 -7.789 7.043 1.00 60.22 92 SER A CA 1
ATOM 705 C C . SER A 1 92 ? 5.061 -7.701 8.542 1.00 60.22 92 SER A C 1
ATOM 707 O O . SER A 1 92 ? 5.382 -6.616 9.019 1.00 60.22 92 SER A O 1
ATOM 709 N N . LYS A 1 93 ? 5.049 -8.820 9.286 1.00 74.06 93 LYS A N 1
ATOM 710 C CA . LYS A 1 93 ? 5.312 -8.868 10.743 1.00 74.06 93 LYS A CA 1
ATOM 711 C C . LYS A 1 93 ? 4.272 -8.124 11.594 1.00 74.06 93 LYS A C 1
ATOM 713 O O . LYS A 1 93 ? 4.590 -7.708 12.705 1.00 74.06 93 LYS A O 1
ATOM 718 N N . LEU A 1 94 ? 3.054 -7.950 11.082 1.00 84.19 94 LEU A N 1
ATOM 719 C CA . LEU A 1 94 ? 1.969 -7.356 11.857 1.00 84.19 94 LEU A CA 1
ATOM 720 C C . LEU A 1 94 ? 1.463 -8.331 12.921 1.00 84.19 94 LEU A C 1
ATOM 722 O O . LEU A 1 94 ? 1.301 -9.528 12.672 1.00 84.19 94 LEU A O 1
ATOM 726 N N . GLU A 1 95 ? 1.176 -7.797 14.101 1.00 89.06 95 GLU A N 1
ATOM 727 C CA . GLU A 1 95 ? 0.516 -8.515 15.183 1.00 89.06 95 GLU A CA 1
ATOM 728 C C . GLU A 1 95 ? -0.969 -8.756 14.858 1.00 89.06 95 GLU A C 1
ATOM 730 O O . GLU A 1 95 ? -1.604 -7.999 14.122 1.00 89.06 95 GLU A O 1
ATOM 735 N N . ASP A 1 96 ? -1.580 -9.778 15.461 1.00 88.38 96 ASP A N 1
ATOM 736 C CA . ASP A 1 96 ? -2.984 -10.134 15.199 1.00 88.38 96 ASP A CA 1
ATOM 737 C C . ASP A 1 96 ? -3.970 -8.976 15.422 1.00 88.38 96 ASP A C 1
ATOM 739 O O . ASP A 1 96 ? -4.983 -8.869 14.724 1.00 88.38 96 ASP A O 1
ATOM 743 N N . TRP A 1 97 ? -3.715 -8.115 16.414 1.00 91.00 97 TRP A N 1
ATOM 744 C CA . TRP A 1 97 ? -4.565 -6.949 16.661 1.00 91.00 97 TRP A CA 1
ATOM 745 C C . TRP A 1 97 ? -4.377 -5.872 15.592 1.00 91.00 97 TRP A C 1
ATOM 747 O O . TRP A 1 97 ? -5.352 -5.211 15.252 1.00 91.00 97 TRP A O 1
ATOM 757 N N . GLN A 1 98 ? -3.171 -5.733 15.031 1.00 92.12 98 GLN A N 1
ATOM 758 C CA . GLN A 1 98 ? -2.869 -4.795 13.949 1.00 92.12 98 GLN A CA 1
ATOM 759 C C . GLN A 1 98 ? -3.578 -5.218 12.665 1.00 92.12 98 GLN A C 1
ATOM 761 O O . GLN A 1 98 ? -4.213 -4.394 12.015 1.00 92.12 98 GLN A O 1
ATOM 766 N N . VAL A 1 99 ? -3.568 -6.516 12.341 1.00 90.44 99 VAL A N 1
ATOM 767 C CA . VAL A 1 99 ? -4.313 -7.056 11.191 1.00 90.44 99 VAL A CA 1
ATOM 768 C C . VAL A 1 99 ? -5.816 -6.801 11.344 1.00 90.44 99 VAL A C 1
ATOM 770 O O . VAL A 1 99 ? -6.468 -6.326 10.412 1.00 90.44 99 VAL A O 1
ATOM 773 N N . LYS A 1 100 ? -6.377 -7.054 12.535 1.00 90.69 100 LYS A N 1
ATOM 774 C CA . LYS A 1 100 ? -7.796 -6.779 12.826 1.00 90.69 100 LYS A CA 1
ATOM 775 C C . LYS A 1 100 ? -8.120 -5.292 12.761 1.00 90.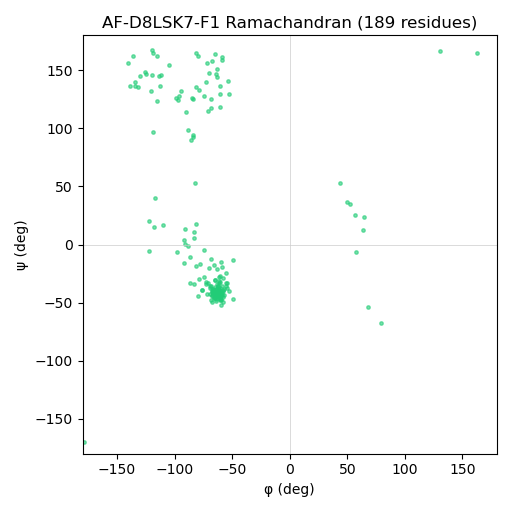69 100 LYS A C 1
ATOM 777 O O . LYS A 1 100 ? -9.108 -4.928 12.132 1.00 90.69 100 LYS A O 1
ATOM 782 N N . ALA A 1 101 ? -7.275 -4.451 13.356 1.00 92.81 101 ALA A N 1
ATOM 783 C CA . ALA A 1 101 ? -7.426 -3.006 13.311 1.00 92.81 101 ALA A CA 1
ATOM 784 C C . ALA A 1 101 ? -7.390 -2.502 11.870 1.00 92.81 101 ALA A C 1
ATOM 786 O O . ALA A 1 101 ? -8.299 -1.785 11.477 1.00 92.81 101 ALA A O 1
ATOM 787 N N . PHE A 1 102 ? -6.429 -2.933 11.050 1.00 93.44 102 PHE A N 1
ATOM 788 C CA . PHE A 1 102 ? -6.342 -2.489 9.661 1.00 93.44 102 PHE A CA 1
ATOM 789 C C . PHE A 1 102 ? -7.562 -2.910 8.834 1.00 93.44 102 PHE A C 1
ATOM 791 O O . PHE A 1 102 ? -8.116 -2.097 8.097 1.00 93.44 102 PHE A O 1
ATOM 798 N N . ARG A 1 103 ? -8.065 -4.136 9.022 1.00 91.88 103 ARG A N 1
ATOM 799 C CA . ARG A 1 103 ? -9.330 -4.558 8.405 1.00 91.88 103 ARG A CA 1
ATOM 800 C C . ARG A 1 103 ? -10.508 -3.681 8.852 1.00 91.88 103 ARG A C 1
ATOM 802 O O . ARG A 1 103 ? -11.307 -3.281 8.011 1.00 91.88 103 ARG A O 1
ATOM 809 N N . GLY A 1 104 ? -10.585 -3.344 10.140 1.00 93.12 104 GLY A N 1
ATOM 810 C CA . GLY A 1 104 ? -11.581 -2.411 10.673 1.00 93.12 104 GLY A CA 1
ATOM 811 C C . GLY A 1 104 ? -11.441 -0.989 10.113 1.00 93.12 104 GLY A C 1
ATOM 812 O O . GLY A 1 104 ? -12.448 -0.324 9.881 1.00 93.12 104 GLY A O 1
ATOM 813 N N . MET A 1 105 ? -10.215 -0.532 9.825 1.00 94.69 105 MET A N 1
ATOM 814 C CA . MET A 1 105 ? -9.977 0.738 9.128 1.00 94.69 105 MET A CA 1
ATOM 815 C C . MET A 1 105 ? -10.548 0.695 7.709 1.00 94.69 105 MET A C 1
ATOM 817 O O . MET A 1 105 ? -11.287 1.601 7.342 1.00 94.69 105 MET A O 1
ATOM 821 N N . ILE A 1 106 ? -10.262 -0.360 6.933 1.00 94.00 106 ILE A N 1
ATOM 822 C CA . ILE A 1 106 ? -10.798 -0.535 5.570 1.00 94.00 106 ILE A CA 1
ATOM 823 C C . ILE A 1 106 ? -12.332 -0.533 5.584 1.00 94.00 106 ILE A C 1
ATOM 825 O O . ILE A 1 106 ? -12.954 0.169 4.790 1.00 94.00 106 ILE A O 1
ATOM 829 N N . GLU A 1 107 ? -12.949 -1.255 6.520 1.00 93.50 107 GLU A N 1
ATOM 830 C CA . GLU A 1 107 ? -14.407 -1.273 6.669 1.00 93.50 107 GLU A CA 1
ATOM 831 C C . GLU A 1 107 ? -14.975 0.116 7.011 1.00 93.50 107 GLU A C 1
ATOM 833 O O . GLU A 1 107 ? -16.013 0.515 6.483 1.00 93.50 107 GLU A O 1
ATOM 838 N N . LYS A 1 108 ? -14.300 0.884 7.876 1.00 94.44 108 LYS A N 1
ATOM 839 C CA . LYS A 1 108 ? -14.690 2.268 8.178 1.00 94.44 108 LYS A CA 1
ATOM 840 C C . LYS A 1 108 ? -14.535 3.185 6.962 1.00 94.44 108 LYS A C 1
ATOM 842 O O . LYS A 1 108 ? -15.412 4.014 6.742 1.00 94.44 108 LYS A O 1
ATOM 847 N N . PHE A 1 109 ? -13.483 3.019 6.155 1.00 93.69 109 PHE A N 1
ATOM 848 C CA . PHE A 1 109 ? -13.310 3.771 4.907 1.00 93.69 109 PHE A CA 1
ATOM 849 C C . PHE A 1 109 ? -14.438 3.487 3.917 1.00 93.69 109 PHE A C 1
ATOM 851 O O . PHE A 1 109 ? -14.965 4.424 3.332 1.00 93.69 109 PHE A O 1
ATOM 858 N N . ALA A 1 110 ? -14.853 2.225 3.788 1.00 91.31 110 ALA A N 1
ATOM 859 C CA . ALA A 1 110 ? -15.969 1.824 2.933 1.00 91.31 110 ALA A CA 1
ATOM 860 C C . ALA A 1 110 ? -17.307 2.463 3.329 1.00 91.31 110 ALA A C 1
ATOM 862 O O . ALA A 1 110 ? -18.140 2.749 2.476 1.00 91.31 110 ALA A O 1
ATOM 863 N N . LYS A 1 111 ? -17.510 2.702 4.628 1.00 90.56 111 LYS A N 1
ATOM 864 C CA . LYS A 1 111 ? -18.725 3.333 5.165 1.00 90.56 111 LYS A CA 1
ATOM 865 C C . LYS A 1 111 ? -18.667 4.864 5.170 1.00 90.56 111 LYS A C 1
ATOM 867 O O . LYS A 1 111 ? -19.684 5.492 5.450 1.00 90.56 111 LYS A O 1
ATOM 872 N N . SER A 1 112 ? -17.501 5.459 4.917 1.00 91.06 112 SER A N 1
ATOM 873 C CA . SER A 1 112 ? -17.317 6.912 4.869 1.00 91.06 112 SER A CA 1
ATOM 874 C C . SER A 1 112 ? -17.674 7.435 3.479 1.00 91.06 112 SER A C 1
ATOM 876 O O . SER A 1 112 ? -17.111 6.974 2.488 1.00 91.06 112 SER A O 1
ATOM 878 N N . GLU A 1 113 ? -18.575 8.419 3.397 1.00 86.00 113 GLU A N 1
ATOM 879 C CA . GLU A 1 113 ? -19.008 9.018 2.121 1.00 86.00 113 GLU A CA 1
ATOM 880 C C . GLU A 1 113 ? -17.830 9.596 1.322 1.00 86.00 113 GLU A C 1
ATOM 882 O O . GLU A 1 113 ? -17.759 9.437 0.105 1.00 86.00 113 GLU A O 1
ATOM 887 N N . GLU A 1 114 ? -16.868 10.215 2.011 1.00 86.31 114 GLU A N 1
ATOM 888 C CA . GLU A 1 114 ? -15.670 10.798 1.396 1.00 86.31 114 GLU A CA 1
ATOM 889 C C . GLU A 1 114 ? -14.490 9.815 1.322 1.00 86.31 114 GLU A C 1
ATOM 891 O O . GLU A 1 114 ? -13.403 10.179 0.865 1.00 86.31 114 GLU A O 1
ATOM 896 N N . GLN A 1 115 ? -14.670 8.576 1.800 1.00 87.38 115 GLN A N 1
ATOM 897 C CA . GLN A 1 115 ? -13.605 7.579 1.979 1.00 87.38 115 GLN A CA 1
ATOM 898 C C . GLN A 1 115 ? -12.395 8.142 2.745 1.00 87.38 115 GLN A C 1
ATOM 900 O O . GLN A 1 115 ? -11.231 7.823 2.481 1.00 87.38 115 GLN A O 1
ATOM 905 N N . GLN A 1 116 ? -12.690 9.001 3.718 1.00 90.81 116 GLN A N 1
ATOM 906 C CA . GLN A 1 116 ? -11.744 9.646 4.619 1.00 90.81 116 GLN A CA 1
ATOM 907 C C . GLN A 1 116 ? -12.134 9.378 6.061 1.00 90.81 116 GLN A C 1
ATOM 909 O O . GLN A 1 116 ? -13.318 9.276 6.377 1.00 90.81 116 GLN A O 1
ATOM 914 N N . LEU A 1 117 ? -11.130 9.271 6.927 1.00 91.19 117 LEU A N 1
ATOM 915 C CA . LEU A 1 117 ? -11.320 9.071 8.360 1.00 91.19 117 LEU A CA 1
ATOM 916 C C . LEU A 1 117 ? -10.413 10.013 9.134 1.00 91.19 117 LEU A C 1
ATOM 918 O O . LEU A 1 117 ? -9.247 10.186 8.770 1.00 91.19 117 LEU A O 1
ATOM 922 N N . GLU A 1 118 ? -10.931 10.584 10.214 1.00 92.19 118 GLU A N 1
ATOM 923 C CA . GLU A 1 118 ? -10.123 11.333 11.166 1.00 92.19 118 GLU A CA 1
ATOM 924 C C . GLU A 1 118 ? -9.395 10.383 12.117 1.00 92.19 118 GLU A C 1
ATOM 926 O O . GLU A 1 118 ? -9.778 9.226 12.315 1.00 92.19 118 GLU A O 1
ATOM 931 N N . LEU A 1 119 ? -8.357 10.886 12.790 1.00 88.19 119 LEU A N 1
ATOM 932 C CA . LEU A 1 119 ? -7.670 10.116 13.827 1.00 88.19 119 LEU A CA 1
ATOM 933 C C . LEU A 1 119 ? -8.636 9.601 14.911 1.00 88.19 119 LEU A C 1
ATOM 935 O O . LEU A 1 119 ? -8.467 8.481 15.395 1.00 88.19 119 LEU A O 1
ATOM 939 N N . LEU A 1 120 ? -9.651 10.388 15.282 1.00 86.75 120 LEU A N 1
ATOM 940 C CA . LEU A 1 120 ? -10.644 9.991 16.284 1.00 86.75 120 LEU A CA 1
ATOM 941 C C . LEU A 1 120 ? -11.453 8.764 15.843 1.00 86.75 120 LEU A C 1
ATOM 943 O O . LEU A 1 120 ? -11.710 7.880 16.664 1.00 86.75 120 LEU A O 1
ATOM 947 N N . ASP A 1 121 ? -11.784 8.660 14.555 1.00 88.94 121 ASP A N 1
ATOM 948 C CA . ASP A 1 121 ? -12.511 7.513 14.009 1.00 88.94 121 ASP A CA 1
ATOM 949 C C . ASP A 1 121 ? -11.680 6.233 14.069 1.00 88.94 121 ASP A C 1
ATOM 951 O O . ASP A 1 121 ? -12.218 5.153 14.354 1.00 88.94 121 ASP A O 1
ATOM 955 N N . LEU A 1 122 ? -10.372 6.360 13.818 1.00 86.81 122 LEU A N 1
ATOM 956 C CA . LEU A 1 122 ? -9.415 5.259 13.900 1.00 86.81 122 LEU A CA 1
ATOM 957 C C . LEU A 1 122 ? -9.212 4.823 15.348 1.00 86.81 122 LEU A C 1
ATOM 959 O O . LEU A 1 122 ? -9.235 3.630 15.634 1.00 86.81 122 LEU A O 1
ATOM 963 N N . GLN A 1 123 ? -9.088 5.773 16.277 1.00 85.44 123 GLN A N 1
ATOM 964 C CA . GLN A 1 123 ? -8.923 5.510 17.710 1.00 85.44 123 GLN A CA 1
ATOM 965 C C . GLN A 1 123 ? -10.085 4.727 18.338 1.00 85.44 123 GLN A C 1
ATOM 967 O O . GLN A 1 123 ? -9.916 4.190 19.425 1.00 85.44 123 GLN A O 1
ATOM 972 N N . GLY A 1 124 ? -11.239 4.611 17.676 1.00 83.94 124 GLY A N 1
ATOM 973 C CA . GLY A 1 124 ? -12.309 3.702 18.100 1.00 83.94 124 GLY A CA 1
ATOM 974 C C . GLY A 1 124 ? -11.974 2.211 17.945 1.00 83.94 124 GLY A C 1
ATOM 975 O O . GLY A 1 124 ? -12.678 1.377 18.492 1.00 83.94 124 GLY A O 1
ATOM 976 N N . LEU A 1 125 ? -10.901 1.854 17.231 1.00 90.75 125 LEU A N 1
ATOM 977 C CA . LEU A 1 125 ? -10.503 0.465 16.953 1.00 90.75 125 LEU A CA 1
ATOM 978 C C . LEU A 1 125 ? -9.688 -0.188 18.091 1.00 90.75 125 LEU A C 1
ATOM 980 O O . LEU A 1 125 ? -9.125 -1.274 17.921 1.00 90.75 125 LEU A O 1
ATOM 984 N N . THR A 1 126 ? -9.614 0.449 19.263 1.00 91.69 126 THR A N 1
ATOM 985 C CA . THR A 1 126 ? -8.892 -0.050 20.450 1.00 91.69 126 THR A CA 1
ATOM 986 C C . THR A 1 126 ? -9.463 -1.352 21.003 1.00 91.69 126 THR A C 1
ATOM 988 O O . THR A 1 126 ? -8.741 -2.113 21.649 1.00 91.69 126 THR A O 1
ATOM 991 N N . GLU A 1 127 ? -10.720 -1.666 20.694 1.00 89.38 127 GLU A N 1
ATOM 992 C CA . GLU A 1 127 ? -11.382 -2.941 20.996 1.00 89.38 127 GLU A CA 1
ATOM 993 C C . GLU A 1 127 ? -10.630 -4.172 20.459 1.00 89.38 127 GLU A C 1
ATOM 995 O O . GLU A 1 127 ? -10.738 -5.269 21.016 1.00 89.38 127 GLU A O 1
ATOM 1000 N N . HIS A 1 128 ? -9.817 -4.005 19.412 1.00 89.19 128 HIS A N 1
ATOM 1001 C CA . HIS A 1 128 ? -8.987 -5.078 18.869 1.00 89.19 128 HIS A CA 1
ATOM 1002 C C . HIS A 1 128 ? -7.722 -5.345 19.700 1.00 89.19 128 HIS A C 1
ATOM 1004 O O . HIS A 1 128 ? -7.138 -6.426 19.588 1.00 89.19 128 HIS A O 1
ATOM 1010 N N . ILE A 1 129 ? -7.327 -4.413 20.576 1.00 90.88 129 ILE A N 1
ATOM 1011 C CA . ILE A 1 129 ? -6.142 -4.505 21.434 1.00 90.88 129 ILE A CA 1
ATOM 1012 C C . ILE A 1 129 ? -6.509 -5.210 22.746 1.00 90.88 129 ILE A C 1
ATOM 1014 O O . ILE A 1 129 ? -7.016 -4.618 23.708 1.00 90.88 129 ILE A O 1
ATOM 1018 N N . LYS A 1 130 ? -6.212 -6.512 22.803 1.00 87.81 130 LYS A N 1
ATOM 1019 C CA . LYS A 1 130 ? -6.481 -7.388 23.957 1.00 87.81 130 LYS A CA 1
ATOM 1020 C C . LYS A 1 130 ? -5.404 -7.285 25.049 1.00 87.81 130 LYS A C 1
ATOM 1022 O O . LYS A 1 130 ? -4.855 -8.294 25.483 1.00 87.81 130 LYS A O 1
ATOM 1027 N N . THR A 1 131 ? -5.109 -6.069 25.504 1.00 88.50 131 THR A N 1
ATOM 1028 C CA . THR A 1 131 ? -4.176 -5.791 26.613 1.00 88.50 131 THR A CA 1
ATOM 1029 C C . THR A 1 131 ? -4.904 -5.172 27.812 1.00 88.50 131 THR A C 1
ATOM 1031 O O . THR A 1 131 ? -6.027 -4.671 27.686 1.00 88.50 131 THR A O 1
ATOM 1034 N N . LYS A 1 132 ? -4.262 -5.211 28.990 1.00 90.94 132 LYS A N 1
ATOM 1035 C CA . LYS A 1 132 ? -4.735 -4.558 30.231 1.00 90.94 132 LYS A CA 1
ATOM 1036 C C . LYS A 1 132 ? -4.358 -3.072 30.318 1.00 90.94 132 LYS A C 1
ATOM 1038 O O . LYS A 1 132 ? -4.537 -2.463 31.368 1.00 90.94 132 L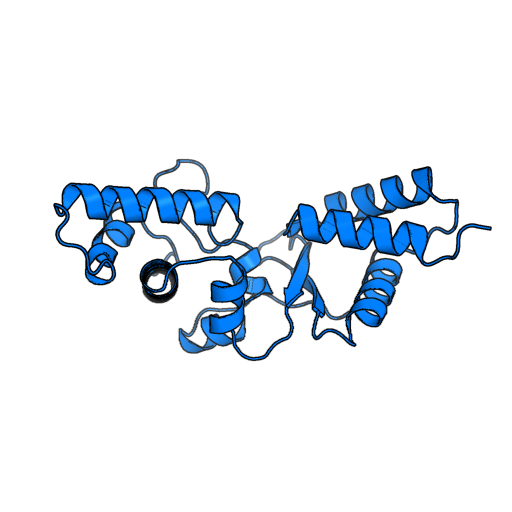YS A O 1
ATOM 1043 N N . GLU A 1 133 ? -3.781 -2.516 29.260 1.00 92.25 133 GLU A N 1
ATOM 1044 C CA . GLU A 1 133 ? -3.338 -1.125 29.241 1.00 92.25 133 GLU A CA 1
ATOM 1045 C C . GLU A 1 133 ? -4.517 -0.153 29.298 1.00 92.25 133 GLU A C 1
ATOM 1047 O O . GLU A 1 133 ? -5.650 -0.498 28.949 1.00 92.25 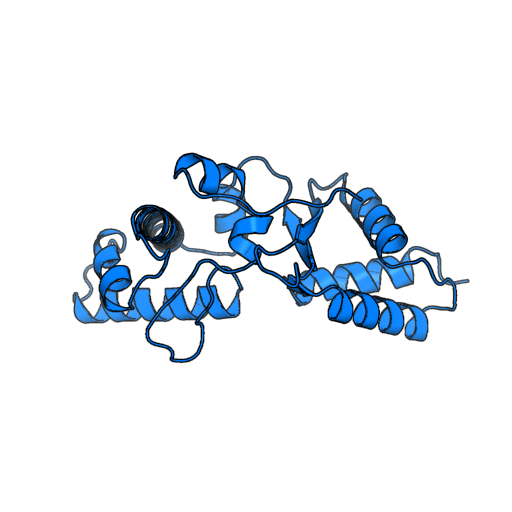133 GLU A O 1
ATOM 1052 N N . ALA A 1 134 ? -4.235 1.072 29.743 1.00 93.81 134 ALA A N 1
ATOM 1053 C CA . ALA A 1 134 ? -5.221 2.140 29.786 1.00 93.81 134 ALA A CA 1
ATOM 1054 C C . ALA A 1 134 ? -5.709 2.502 28.374 1.00 93.81 134 ALA A C 1
ATOM 1056 O O . ALA A 1 134 ? -4.968 2.406 27.396 1.00 93.81 134 ALA A O 1
ATOM 1057 N N . GLU A 1 135 ? -6.950 2.979 28.275 1.00 93.19 135 GLU A N 1
ATOM 1058 C CA . GLU A 1 135 ? -7.571 3.330 26.993 1.00 93.19 135 GLU A CA 1
ATOM 1059 C C . GLU A 1 135 ? -6.782 4.405 26.229 1.00 93.19 135 GLU A C 1
ATOM 1061 O O . GLU A 1 135 ? -6.643 4.335 25.012 1.00 93.19 135 GLU A O 1
ATOM 1066 N N . SER A 1 136 ? -6.191 5.369 26.942 1.00 93.12 136 SER A N 1
ATOM 1067 C CA . SER A 1 136 ? -5.314 6.383 26.348 1.00 93.12 136 SER A CA 1
ATOM 1068 C C . SER A 1 136 ? -4.077 5.774 25.681 1.00 93.12 136 SER A C 1
ATOM 1070 O O . SER A 1 136 ? -3.708 6.197 24.589 1.00 93.12 136 SER A O 1
ATOM 1072 N N . THR A 1 137 ? -3.468 4.752 26.290 1.00 9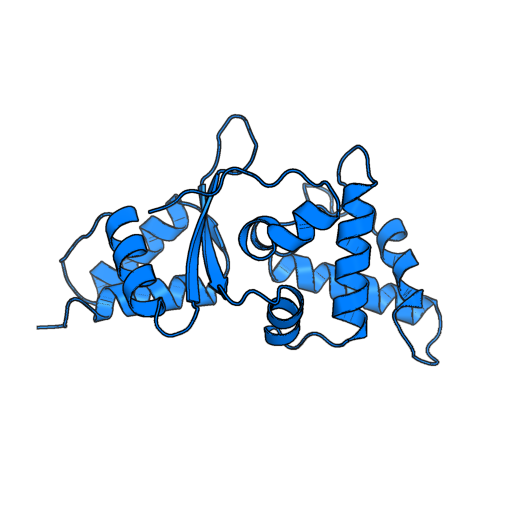4.56 137 THR A N 1
ATOM 1073 C CA . THR A 1 137 ? -2.325 4.029 25.715 1.00 94.56 137 THR A CA 1
ATOM 1074 C C . THR A 1 137 ? -2.736 3.283 24.452 1.00 94.56 137 THR A C 1
ATOM 1076 O O . THR A 1 137 ? -2.069 3.403 23.429 1.00 94.56 137 THR A O 1
ATOM 1079 N N . LYS A 1 138 ? -3.881 2.591 24.473 1.00 93.81 138 LYS A N 1
ATOM 1080 C CA . LYS A 1 138 ? -4.405 1.883 23.295 1.00 93.81 138 LYS A CA 1
ATOM 1081 C C . LYS A 1 138 ? -4.672 2.828 22.124 1.00 93.81 138 LYS A C 1
ATOM 1083 O O . LYS A 1 138 ? -4.364 2.495 20.982 1.00 93.81 138 LYS A O 1
ATOM 1088 N N . ARG A 1 139 ? -5.210 4.022 22.392 1.00 93.81 139 ARG A N 1
ATOM 1089 C CA . ARG A 1 139 ? -5.418 5.055 21.362 1.00 93.81 139 ARG A CA 1
ATOM 1090 C C . ARG A 1 139 ? -4.106 5.512 20.730 1.00 93.81 139 ARG A C 1
ATOM 1092 O O . ARG A 1 139 ? -4.058 5.687 19.513 1.00 93.81 139 ARG A O 1
ATOM 1099 N N . GLU A 1 140 ? -3.051 5.659 21.528 1.00 94.00 140 GLU A N 1
ATOM 1100 C CA . GLU A 1 140 ? -1.717 5.988 21.015 1.00 94.00 140 GLU A CA 1
ATOM 1101 C C . GLU A 1 140 ? -1.122 4.835 20.197 1.00 94.00 140 GLU A C 1
ATOM 1103 O O . GLU A 1 140 ? -0.540 5.070 19.142 1.00 94.00 140 GLU A O 1
ATOM 1108 N N . MET A 1 141 ? -1.340 3.580 20.605 1.00 94.62 141 MET A N 1
ATOM 1109 C CA . MET A 1 141 ? -0.940 2.414 19.807 1.00 94.62 141 MET A CA 1
ATOM 1110 C C . MET A 1 141 ? -1.625 2.394 18.436 1.00 94.62 141 MET A C 1
ATOM 1112 O O . MET A 1 141 ? -0.963 2.140 17.433 1.00 94.62 141 MET A O 1
ATOM 1116 N N . ILE A 1 142 ? -2.930 2.690 18.369 1.00 94.88 142 ILE A N 1
ATOM 1117 C CA . ILE A 1 142 ? -3.659 2.788 17.095 1.00 94.88 142 ILE A CA 1
ATOM 1118 C C . ILE A 1 142 ? -3.108 3.923 16.232 1.00 94.88 142 ILE A C 1
ATOM 1120 O O . ILE A 1 142 ? -2.918 3.729 15.033 1.00 94.88 142 ILE A O 1
ATOM 1124 N N . LYS A 1 143 ? -2.827 5.089 16.825 1.00 93.62 143 LYS A N 1
ATOM 1125 C CA . LYS A 1 143 ? -2.223 6.215 16.105 1.00 93.62 143 LYS A CA 1
ATOM 1126 C C . LYS A 1 143 ? -0.860 5.829 15.526 1.00 93.62 143 LYS A C 1
ATOM 1128 O O . LYS A 1 143 ? -0.647 5.991 14.333 1.00 93.62 143 LYS A O 1
ATOM 1133 N N . SER A 1 144 ? 0.029 5.290 16.358 1.00 93.75 144 SER A N 1
ATOM 1134 C CA . SER A 1 144 ? 1.365 4.842 15.951 1.00 93.75 144 SER A CA 1
ATOM 1135 C C . SER A 1 144 ? 1.293 3.786 14.844 1.00 93.75 144 SER A C 1
ATOM 1137 O O . SER A 1 144 ? 2.035 3.841 13.867 1.00 93.75 144 SER A O 1
ATOM 1139 N N . PHE A 1 145 ? 0.330 2.867 14.933 1.00 94.00 145 PHE A N 1
ATOM 1140 C CA . PHE A 1 145 ? 0.095 1.889 13.879 1.00 94.00 145 PHE A CA 1
ATOM 1141 C C . PHE A 1 145 ? -0.420 2.530 12.579 1.00 94.00 145 PHE A C 1
ATOM 1143 O O . PHE A 1 145 ? 0.053 2.182 11.502 1.00 94.00 145 PHE A O 1
ATOM 1150 N N . ALA A 1 146 ? -1.340 3.496 12.650 1.00 93.44 146 ALA A N 1
ATOM 1151 C CA . ALA A 1 146 ? -1.789 4.240 11.474 1.00 93.44 146 ALA A CA 1
ATOM 1152 C C . ALA A 1 146 ? -0.641 5.035 10.821 1.00 93.44 146 ALA A C 1
ATOM 1154 O O . ALA A 1 146 ? -0.547 5.053 9.596 1.00 93.44 146 ALA A O 1
ATOM 1155 N N . ASP A 1 147 ? 0.252 5.627 11.621 1.00 92.31 147 ASP A N 1
ATOM 1156 C CA . ASP A 1 147 ? 1.471 6.303 11.152 1.00 92.31 147 ASP A CA 1
ATOM 1157 C C . ASP A 1 147 ? 2.390 5.323 10.407 1.00 92.31 147 ASP A C 1
ATOM 1159 O O . ASP A 1 147 ? 2.789 5.582 9.273 1.00 92.31 147 ASP A O 1
ATOM 1163 N N . GLN A 1 148 ? 2.626 4.141 10.983 1.00 91.88 148 GLN A N 1
ATOM 1164 C CA . GLN A 1 148 ? 3.387 3.077 10.327 1.00 91.88 148 GLN A CA 1
ATOM 1165 C C . GLN A 1 148 ? 2.754 2.654 8.989 1.00 91.88 148 GLN A C 1
ATOM 1167 O O . GLN A 1 148 ? 3.457 2.456 8.000 1.00 91.88 148 GLN A O 1
ATOM 1172 N N . LEU A 1 149 ? 1.425 2.531 8.925 1.00 92.38 149 LEU A N 1
ATOM 1173 C CA . LEU A 1 149 ? 0.722 2.193 7.686 1.00 92.38 149 LEU A CA 1
ATOM 1174 C C . LEU A 1 149 ? 0.869 3.279 6.608 1.00 92.38 149 LEU A C 1
ATOM 1176 O O . LEU A 1 149 ? 0.857 2.946 5.421 1.00 92.38 149 LEU A O 1
ATOM 1180 N N . VAL A 1 150 ? 1.013 4.552 6.991 1.00 91.88 150 VAL A N 1
ATOM 1181 C CA . VAL A 1 150 ? 1.323 5.646 6.054 1.00 91.88 150 VAL A CA 1
ATOM 1182 C C . VAL A 1 150 ? 2.739 5.489 5.500 1.00 91.88 150 VAL A C 1
ATOM 1184 O O . VAL A 1 150 ? 2.912 5.502 4.282 1.00 91.88 150 VAL A O 1
ATOM 1187 N N . ASP A 1 151 ? 3.729 5.246 6.363 1.00 89.31 151 ASP A N 1
ATOM 1188 C CA . ASP A 1 151 ? 5.126 5.008 5.958 1.00 89.31 151 ASP A CA 1
ATOM 1189 C C . ASP A 1 151 ? 5.278 3.763 5.060 1.00 89.31 151 ASP A C 1
ATOM 1191 O O . ASP A 1 151 ? 6.175 3.658 4.216 1.00 89.31 151 ASP A O 1
ATOM 1195 N N . ASP A 1 152 ? 4.371 2.801 5.226 1.00 87.81 152 ASP A N 1
ATOM 1196 C CA . ASP A 1 152 ? 4.301 1.570 4.448 1.00 87.81 152 ASP A CA 1
ATOM 1197 C C . ASP A 1 152 ? 3.399 1.662 3.202 1.00 87.81 152 ASP A C 1
ATOM 1199 O O . ASP A 1 152 ? 3.267 0.662 2.488 1.00 87.81 152 ASP A O 1
ATOM 1203 N N . PHE A 1 153 ? 2.840 2.845 2.909 1.00 89.44 153 PHE A N 1
ATOM 1204 C CA . PHE A 1 153 ? 1.950 3.164 1.779 1.00 89.44 153 PHE A CA 1
ATOM 1205 C C . PHE A 1 153 ? 0.593 2.440 1.769 1.00 89.44 153 PHE A C 1
ATOM 1207 O O . PHE A 1 153 ? -0.127 2.474 0.764 1.00 89.44 153 PHE A O 1
ATOM 1214 N N . TRP A 1 154 ? 0.221 1.799 2.877 1.00 90.94 154 TRP A N 1
ATOM 1215 C CA . TRP A 1 154 ? -1.110 1.224 3.082 1.00 90.94 154 TRP A CA 1
ATOM 1216 C C . TRP A 1 154 ? -2.159 2.313 3.324 1.00 90.94 154 TRP A C 1
ATOM 1218 O O . TRP A 1 154 ? -3.301 2.197 2.877 1.00 90.94 154 TRP A O 1
ATOM 1228 N N . LEU A 1 155 ? -1.762 3.400 3.982 1.00 92.88 155 LEU A N 1
ATOM 1229 C CA . LEU A 1 155 ? -2.557 4.613 4.154 1.00 92.88 155 LEU A CA 1
ATOM 1230 C C . LEU A 1 155 ? -1.841 5.818 3.532 1.00 92.88 155 LEU A C 1
ATOM 1232 O O . LEU A 1 155 ? -0.667 5.759 3.173 1.00 92.88 155 LEU A O 1
ATOM 1236 N N . THR A 1 156 ? -2.555 6.929 3.394 1.00 92.25 156 THR A N 1
ATOM 1237 C CA . THR A 1 156 ? -1.989 8.230 3.025 1.00 92.25 156 THR A CA 1
ATOM 1238 C C . THR A 1 156 ? -2.659 9.352 3.812 1.00 92.25 156 THR A C 1
ATOM 1240 O O . THR A 1 156 ? -3.795 9.204 4.267 1.00 92.25 156 THR A O 1
ATOM 1243 N N . ARG A 1 157 ? -1.959 10.480 3.956 1.00 90.81 157 ARG A N 1
ATOM 1244 C CA . ARG A 1 157 ? -2.441 11.702 4.607 1.00 90.81 157 ARG A CA 1
ATOM 1245 C C . ARG A 1 157 ? -2.452 12.858 3.609 1.00 90.81 157 ARG A C 1
ATOM 1247 O O . ARG A 1 157 ? -1.409 13.468 3.370 1.00 90.81 157 ARG A O 1
ATOM 1254 N N . PRO A 1 158 ? -3.596 13.163 2.981 1.00 81.38 158 PRO A N 1
ATOM 1255 C CA . PRO A 1 158 ? -3.670 14.292 2.069 1.00 81.38 158 PRO A CA 1
ATOM 1256 C C . PRO A 1 158 ? -3.593 15.619 2.843 1.00 81.38 158 PRO A C 1
ATOM 1258 O O . PRO A 1 158 ? -4.497 15.967 3.593 1.00 81.38 158 PRO A O 1
ATOM 1261 N N . GLY A 1 159 ? -2.522 16.383 2.621 1.00 73.25 159 GLY A N 1
ATOM 1262 C CA . GLY A 1 159 ? -2.432 17.811 2.943 1.00 73.25 159 GLY A CA 1
ATOM 1263 C C . GLY A 1 159 ? -2.165 18.169 4.407 1.00 73.25 159 GLY A C 1
ATOM 1264 O O . GLY A 1 159 ? -1.126 18.751 4.697 1.00 73.25 159 GLY A O 1
ATOM 1265 N N . ASN A 1 160 ? -3.112 17.905 5.309 1.00 68.06 160 ASN A N 1
ATOM 1266 C CA . ASN A 1 160 ? -3.203 18.583 6.611 1.00 68.06 160 ASN A CA 1
ATOM 1267 C C . ASN A 1 160 ? -3.157 17.665 7.848 1.00 68.06 160 ASN A C 1
ATOM 1269 O O . ASN A 1 160 ? -3.573 18.097 8.915 1.00 68.06 160 ASN A O 1
ATOM 1273 N N . ASP A 1 161 ? -2.651 16.430 7.736 1.00 70.38 161 ASP A N 1
ATOM 1274 C CA . ASP A 1 161 ? -2.480 15.445 8.833 1.00 70.38 161 ASP A CA 1
ATOM 1275 C C . ASP A 1 161 ? -3.748 15.041 9.621 1.00 70.38 161 ASP A C 1
ATOM 1277 O O . ASP A 1 161 ? -3.696 14.124 10.441 1.00 70.38 161 ASP A O 1
ATOM 1281 N N . VAL A 1 162 ? -4.893 15.681 9.370 1.00 82.81 162 VAL A N 1
ATOM 1282 C CA . VAL A 1 162 ? -6.161 15.420 10.070 1.00 82.81 162 VAL A CA 1
ATOM 1283 C C . VAL A 1 162 ? -6.818 14.136 9.571 1.00 82.81 162 VAL A C 1
ATOM 1285 O O . VAL A 1 162 ? -7.349 13.361 10.368 1.00 82.81 162 VAL A O 1
ATOM 1288 N N . PHE A 1 163 ? -6.754 13.900 8.261 1.00 90.50 163 PHE A N 1
ATOM 1289 C CA . PHE A 1 163 ? -7.456 12.802 7.610 1.00 90.50 163 PHE A CA 1
ATOM 1290 C C . PHE A 1 163 ? -6.500 11.747 7.072 1.00 90.50 163 PHE A C 1
ATOM 1292 O O . PHE A 1 163 ? -5.432 12.050 6.536 1.00 90.50 163 PHE A O 1
ATOM 1299 N N . TYR A 1 164 ? -6.957 10.505 7.130 1.00 93.50 164 TYR A N 1
ATOM 1300 C CA . TYR A 1 164 ? -6.357 9.369 6.454 1.00 93.50 164 TYR A CA 1
ATOM 1301 C C . TYR A 1 164 ? -7.203 8.988 5.242 1.00 93.50 164 TYR A C 1
ATOM 1303 O O . TYR A 1 164 ? -8.408 9.240 5.204 1.00 93.50 164 TYR A O 1
ATOM 1311 N N . ARG A 1 165 ? -6.563 8.360 4.258 1.00 93.12 165 ARG A N 1
ATOM 1312 C CA . ARG A 1 165 ? -7.187 7.646 3.137 1.00 93.12 165 ARG A CA 1
ATOM 1313 C C . ARG A 1 165 ? -6.461 6.327 2.917 1.00 93.12 165 ARG A C 1
ATOM 1315 O O . ARG A 1 165 ? -5.310 6.182 3.334 1.00 93.12 165 ARG A O 1
ATOM 1322 N N . LEU A 1 166 ? -7.094 5.398 2.205 1.00 92.50 166 LEU A N 1
ATOM 1323 C CA . LEU A 1 166 ? -6.393 4.223 1.693 1.00 92.50 166 LEU A CA 1
ATOM 1324 C C . LEU A 1 166 ? -5.268 4.655 0.744 1.00 92.50 166 LEU A C 1
ATOM 1326 O O . LEU A 1 166 ? -5.468 5.461 -0.166 1.00 92.50 166 LEU A O 1
ATOM 1330 N N . GLY A 1 167 ? -4.072 4.133 0.990 1.00 90.50 167 GLY A N 1
ATOM 1331 C CA . GLY A 1 167 ? -2.895 4.354 0.165 1.00 90.50 167 GLY A CA 1
ATOM 1332 C C . GLY A 1 167 ? -2.875 3.442 -1.060 1.00 90.50 167 GLY A C 1
ATOM 1333 O O . GLY A 1 167 ? -3.583 2.436 -1.132 1.00 90.50 167 GLY A O 1
ATOM 1334 N N . VAL A 1 168 ? -2.023 3.787 -2.029 1.00 89.38 168 VAL A N 1
ATOM 1335 C CA . VAL A 1 168 ? -1.876 3.067 -3.309 1.00 89.38 168 VAL A CA 1
ATOM 1336 C C . VAL A 1 168 ? -1.642 1.572 -3.098 1.00 89.38 168 VAL A C 1
ATOM 1338 O O . VAL A 1 168 ? -2.227 0.750 -3.800 1.00 89.38 168 VAL A O 1
ATOM 1341 N N . ARG A 1 169 ? -0.831 1.208 -2.101 1.00 88.44 169 ARG A N 1
ATOM 1342 C CA . ARG A 1 169 ? -0.474 -0.186 -1.840 1.00 88.44 169 ARG A CA 1
ATOM 1343 C C . ARG A 1 169 ? -1.685 -1.041 -1.479 1.00 88.44 169 ARG A C 1
ATOM 1345 O O . ARG A 1 169 ? -1.763 -2.181 -1.921 1.00 88.44 169 ARG A O 1
ATOM 1352 N N . THR A 1 170 ? -2.653 -0.483 -0.754 1.00 90.62 170 THR A N 1
ATOM 1353 C CA . THR A 1 170 ? -3.887 -1.190 -0.381 1.00 90.62 170 THR A CA 1
ATOM 1354 C C . THR A 1 170 ? -4.685 -1.600 -1.612 1.00 90.62 170 THR A C 1
ATOM 1356 O O . THR A 1 170 ? -5.082 -2.756 -1.723 1.00 90.62 170 THR A O 1
ATOM 1359 N N . TYR A 1 171 ? -4.861 -0.689 -2.571 1.00 89.19 171 TYR A N 1
ATOM 1360 C CA . TYR A 1 171 ? -5.577 -0.980 -3.816 1.00 89.19 171 TYR A CA 1
ATOM 1361 C C . TYR A 1 171 ? -4.870 -2.024 -4.678 1.00 89.19 171 TYR A C 1
ATOM 1363 O O . TYR A 1 171 ? -5.513 -2.853 -5.321 1.00 89.19 171 TYR A O 1
ATOM 1371 N N . VAL A 1 172 ? -3.538 -1.992 -4.687 1.00 86.50 172 VAL A N 1
ATOM 1372 C CA . VAL A 1 172 ? -2.734 -2.872 -5.531 1.00 86.50 172 VAL A CA 1
ATOM 1373 C C . VAL A 1 172 ? -2.598 -4.266 -4.923 1.00 86.50 172 VAL A C 1
ATOM 1375 O O . VAL A 1 172 ? -2.729 -5.258 -5.644 1.00 86.50 172 VAL A O 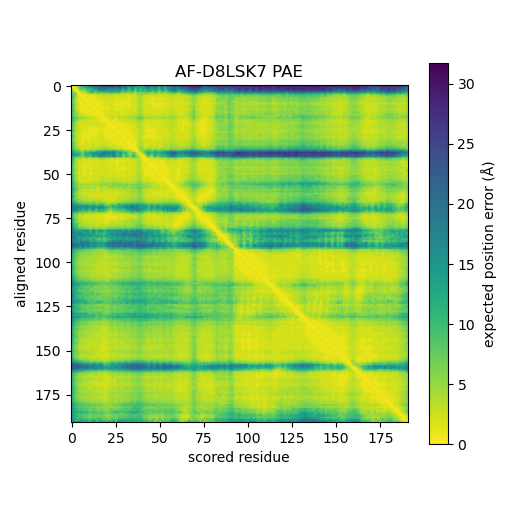1
ATOM 1378 N N . GLU A 1 173 ? -2.341 -4.368 -3.621 1.00 86.00 173 GLU A N 1
ATOM 1379 C CA . GLU A 1 173 ? -2.083 -5.648 -2.961 1.00 86.00 173 GLU A CA 1
ATOM 1380 C C . GLU A 1 173 ? -3.350 -6.363 -2.502 1.00 86.00 173 GLU A C 1
ATOM 1382 O O . GLU A 1 173 ? -3.366 -7.588 -2.595 1.00 86.00 173 GLU A O 1
ATOM 1387 N N . LEU A 1 174 ? -4.400 -5.631 -2.095 1.00 88.81 174 LEU A N 1
ATOM 1388 C CA . LEU A 1 174 ? -5.600 -6.189 -1.453 1.00 88.81 174 LEU A CA 1
ATOM 1389 C C . LEU A 1 174 ? -6.911 -5.987 -2.246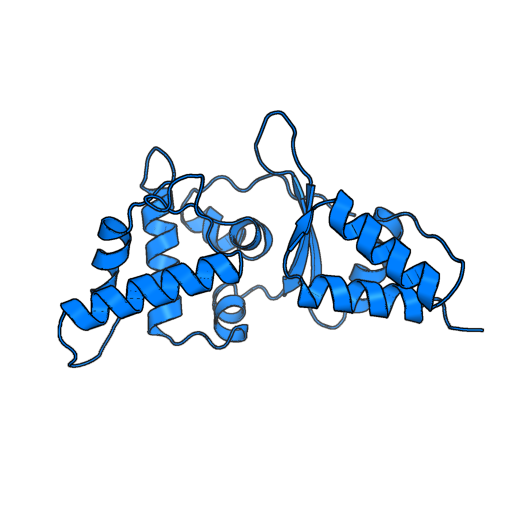 1.00 88.81 174 LEU A C 1
ATOM 1391 O O . LEU A 1 174 ? -7.949 -5.714 -1.634 1.00 88.81 174 LEU A O 1
ATOM 1395 N N . PRO A 1 175 ? -6.940 -6.119 -3.588 1.00 87.06 175 PRO A N 1
ATOM 1396 C CA . PRO A 1 175 ? -8.132 -5.789 -4.367 1.00 87.06 175 PRO A CA 1
ATOM 1397 C C . PRO A 1 175 ? -9.334 -6.671 -4.010 1.00 87.06 175 PRO A C 1
ATOM 1399 O O . PRO A 1 175 ? -10.459 -6.183 -3.979 1.00 87.06 175 PRO A O 1
ATOM 1402 N N . GLU A 1 176 ? -9.118 -7.952 -3.703 1.00 86.56 176 GLU A N 1
ATOM 1403 C CA . GLU A 1 176 ? -10.213 -8.854 -3.335 1.00 86.56 176 GLU A CA 1
ATOM 1404 C C . GLU A 1 176 ? -10.803 -8.497 -1.967 1.00 86.56 176 GLU A C 1
ATOM 1406 O O . GLU A 1 176 ? -12.021 -8.515 -1.809 1.00 86.56 176 GLU A O 1
ATOM 1411 N N . LEU A 1 177 ? -9.972 -8.079 -1.003 1.00 88.19 177 LEU A N 1
ATOM 1412 C CA . LEU A 1 177 ? -10.451 -7.597 0.294 1.00 88.19 177 LEU A CA 1
ATOM 1413 C C . LEU A 1 177 ? -11.284 -6.319 0.137 1.00 88.19 177 LEU A C 1
ATOM 1415 O O . LEU A 1 177 ? -12.339 -6.207 0.754 1.00 88.19 177 LEU A O 1
ATOM 1419 N N . LEU A 1 178 ? -10.852 -5.380 -0.707 1.00 90.50 178 LEU A N 1
ATOM 1420 C CA . LEU A 1 178 ? -11.603 -4.149 -0.970 1.00 90.50 178 LEU A CA 1
ATOM 1421 C C . LEU A 1 178 ? -12.979 -4.433 -1.580 1.00 90.50 178 LEU A C 1
ATOM 1423 O O . LEU A 1 178 ? -13.970 -3.861 -1.130 1.00 90.50 178 LEU A O 1
ATOM 1427 N N . LYS A 1 179 ? -13.063 -5.388 -2.515 1.00 89.06 179 LYS A N 1
ATOM 1428 C CA . LYS A 1 179 ? -14.346 -5.832 -3.080 1.00 89.06 179 LYS A CA 1
ATOM 1429 C C . LYS A 1 179 ? -15.290 -6.410 -2.026 1.00 89.06 179 LYS A C 1
ATOM 1431 O O . LYS A 1 179 ? -16.493 -6.237 -2.158 1.00 89.06 179 LYS A O 1
ATOM 1436 N N . THR A 1 180 ? -14.782 -7.064 -0.973 1.00 90.25 180 THR A N 1
ATOM 1437 C CA . THR A 1 180 ? -15.652 -7.566 0.116 1.00 90.25 180 THR A CA 1
ATOM 1438 C C . THR A 1 180 ? -16.343 -6.461 0.913 1.00 90.25 180 THR A C 1
ATOM 1440 O O . THR A 1 180 ? -17.314 -6.743 1.611 1.00 90.25 180 THR A O 1
ATOM 1443 N N . PHE A 1 181 ? -15.848 -5.227 0.814 1.00 89.56 181 PHE A N 1
ATOM 1444 C CA . PHE A 1 181 ? -16.412 -4.045 1.458 1.00 89.56 181 PHE A CA 1
ATOM 1445 C C . PHE A 1 181 ? -17.047 -3.074 0.450 1.00 89.56 181 PHE A C 1
ATOM 1447 O O . PHE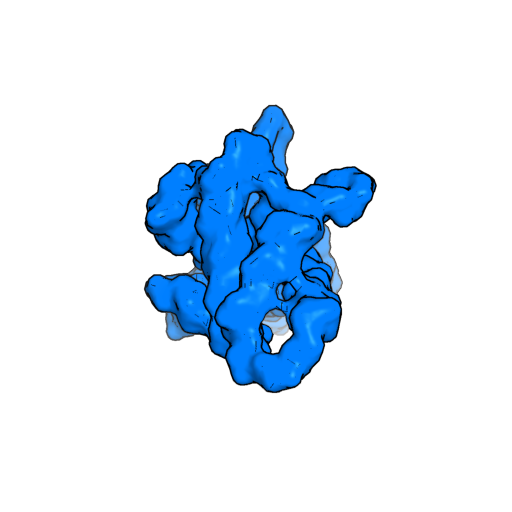 A 1 181 ? -17.241 -1.913 0.785 1.00 89.56 181 PHE A O 1
ATOM 1454 N N . ASP A 1 182 ? -17.333 -3.520 -0.779 1.00 87.50 182 ASP A N 1
ATOM 1455 C CA . ASP A 1 182 ? -17.938 -2.706 -1.846 1.00 87.50 182 ASP A CA 1
ATOM 1456 C C . ASP A 1 182 ? -17.146 -1.429 -2.205 1.00 87.50 182 ASP A C 1
ATOM 1458 O O . ASP A 1 182 ? -17.697 -0.457 -2.722 1.00 87.50 182 ASP A O 1
ATOM 1462 N N . LEU A 1 183 ? -1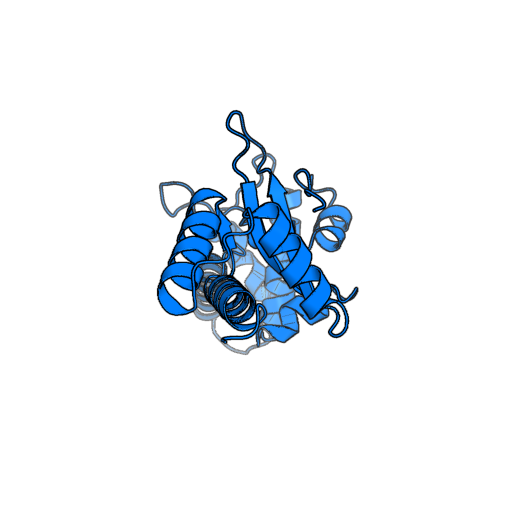5.830 -1.426 -1.965 1.00 87.06 183 LEU A N 1
ATOM 1463 C CA . LEU A 1 183 ? -14.949 -0.334 -2.374 1.00 87.06 183 LEU A CA 1
ATOM 1464 C C . LEU A 1 183 ? -14.556 -0.469 -3.848 1.00 87.06 183 LEU A C 1
ATOM 1466 O O . LEU A 1 183 ? -14.159 -1.541 -4.313 1.00 87.06 183 LEU A O 1
ATOM 1470 N N . GLU A 1 184 ? -14.608 0.647 -4.578 1.00 83.88 184 GLU A N 1
ATOM 1471 C CA . GLU A 1 184 ? -14.160 0.702 -5.967 1.00 83.88 184 GLU A CA 1
ATOM 1472 C C . GLU A 1 184 ? -12.635 0.537 -6.044 1.00 83.88 184 GLU A C 1
ATOM 1474 O O . GLU A 1 184 ? -11.869 1.273 -5.417 1.00 83.88 184 GLU A O 1
ATOM 1479 N N . VAL A 1 185 ? -12.184 -0.441 -6.832 1.00 83.00 185 VAL A N 1
ATOM 1480 C CA . VAL A 1 185 ? -10.760 -0.683 -7.075 1.00 83.00 185 VAL A CA 1
ATOM 1481 C C . VAL A 1 185 ? -10.368 -0.009 -8.394 1.00 83.00 185 VAL A C 1
ATOM 1483 O O . VAL A 1 185 ? -10.971 -0.326 -9.423 1.00 83.00 185 VAL A O 1
ATOM 1486 N N . PRO A 1 186 ? -9.360 0.884 -8.406 1.00 81.88 186 PRO A N 1
ATOM 1487 C CA . PRO A 1 186 ? -8.896 1.523 -9.632 1.00 81.88 186 PRO A CA 1
ATOM 1488 C C . PRO A 1 186 ? -8.411 0.515 -10.684 1.00 81.88 186 PRO A C 1
ATOM 1490 O O . PRO A 1 186 ? -8.065 -0.629 -10.378 1.00 81.88 186 PRO A O 1
ATOM 1493 N N . GLN A 1 187 ? -8.344 0.953 -11.944 1.00 83.12 187 GLN A N 1
ATOM 1494 C CA . GLN A 1 187 ? -7.993 0.081 -13.064 1.00 83.12 187 GLN A CA 1
ATOM 1495 C C . GLN A 1 187 ? -6.585 -0.516 -12.901 1.00 83.12 187 GLN A C 1
ATOM 1497 O O . GLN A 1 187 ? -5.575 0.196 -12.915 1.00 83.12 187 GLN A O 1
ATOM 1502 N N . VAL A 1 188 ? -6.522 -1.845 -12.816 1.00 80.75 188 VAL A N 1
ATOM 1503 C CA . VAL A 1 188 ? -5.274 -2.614 -12.862 1.00 80.75 188 VAL A CA 1
ATOM 1504 C C . VAL A 1 188 ? -4.804 -2.729 -14.313 1.00 80.75 188 VAL A C 1
ATOM 1506 O O . VAL A 1 188 ? -5.590 -3.037 -15.209 1.00 80.75 188 VAL A O 1
ATOM 1509 N N . ILE A 1 189 ? -3.518 -2.475 -14.545 1.00 81.00 189 ILE A N 1
ATOM 1510 C CA . ILE A 1 189 ? -2.870 -2.590 -15.854 1.00 81.00 189 ILE A CA 1
ATOM 1511 C C . ILE A 1 189 ? -2.147 -3.937 -15.912 1.00 81.00 189 ILE A C 1
ATOM 1513 O O . ILE A 1 189 ? -1.335 -4.254 -15.037 1.00 81.00 189 ILE A O 1
ATOM 1517 N N . HIS A 1 190 ? -2.452 -4.717 -16.947 1.00 72.00 190 HIS A N 1
ATOM 1518 C CA . HIS A 1 190 ? -1.771 -5.970 -17.256 1.00 72.00 190 HIS A CA 1
ATOM 1519 C C . HIS A 1 190 ? -0.685 -5.706 -18.302 1.00 72.00 190 HIS A C 1
ATOM 1521 O O . HIS A 1 190 ? -0.975 -5.093 -19.330 1.00 72.00 190 HIS A O 1
ATOM 1527 N N . HIS A 1 191 ? 0.537 -6.149 -18.000 1.00 65.94 191 HIS A N 1
ATOM 1528 C CA . HIS A 1 191 ? 1.721 -6.059 -18.859 1.00 65.94 191 HIS A CA 1
ATOM 1529 C C . HIS A 1 191 ? 1.979 -7.384 -19.570 1.00 65.94 191 HIS A C 1
ATOM 1531 O O . HIS A 1 191 ? 1.801 -8.436 -18.909 1.00 65.94 191 HIS A O 1
#

Mean predicted aligned error: 6.09 Å

Radius of gyration: 18.43 Å; Cα contacts (8 Å, |Δi|>4): 260; chains: 1; bounding box: 48×38×53 Å

Organism: Ectocarpus siliculosus (NCBI:txid2880)

Sequence (191 aa):
MASLREPLQAFAQILMARKVMSQDEAQKALDVSYQRFGELAFTLDEAISKVDKMLSSMDMGVRSMKASGPNGLIYHCFINKTADEIAKLHGSKLEDWQVKAFRGMIEKFAKSEEQQLELLDLQGLTEHIKTKEAESTKREMIKSFADQLVDDFWLTRPGNDVFYRLGVRTYVELPELLKTFDLEVPQVIHH

Nearest PDB structures (foldseek):
  5wy5-assembly1_A  TM=9.034E-01  e=7.159E-09  Homo sapiens
  7dg2-assembly1_A  TM=8.278E-01  e=2.041E-09  Xenopus laevis
  4ad9-assembly2_F  TM=4.668E-01  e=1.721E-01  Homo sapiens
  4ad9-assembly1_B  TM=4.839E-01  e=7.584E-01  Homo sapiens
  4ad9-assembly2_E  TM=4.184E-01  e=8.029E-01  Homo sapiens

Foldseek 3Di:
DQPPVQLLVQLVVVQAVVQKDWPVRSQVSSVVSCVVRHDPDDDSVVSQVVNQVVCVVVQKGKWWFQDPDPVRIIMIGIERNDPPLLVRVVVVVDDPLLSVLLLVLLLVLLVDPVSKDFLVRSLVSLVSVPDPDDSVVSSVVSVVSVVVCCVSQQWHDPDDNGIIHGGPSCLGHPVVSSVVSVHDRGDMDDD

Secondary structure (DSSP, 8-state):
---THHHHHHHHHHHHHHSEEEHHHHHHHHHHHHHHH-S----HHHHHHHHHHHHGGGTEEEEEEE-SSTT--EEEEEEE--S-HHHHHHTTT--HHHHHHHHHHHHHHHH-TTS-EEHHHHHGGGGG--SSS-HHHHHHHHHHHHHHHHHTTSEE--SSSSEEEE-HHHHHH-HHHHHTTTPPPPPEEP-